Protein AF-A0A954YU23-F1 (afdb_monomer_lite)

pLDDT: mean 70.05, std 12.42, range [42.47, 91.81]

Foldseek 3Di:
DDDDDDPVVVVVVVVVVVVVVVVVVVVVVVVVPPDPPVDPPPDPPVPPDDPVVVVVVCVVPDDDPPPDDDDDDDDDDDQLKAKDWDCQLPQQCPVPDPPPVPDPDDVSNVVSVVVSVVSNVVSVVCQVVCVVVDVHTFIWIFSPDFDQDPVGTGGPTHGDPPPNDPDDRPPPPVPPPPPVPPPVPDPPPPPPPPPPDDDPDDDDDD

Sequence (206 aa):
MRSNHHPVFKTQCFNVGAAMTVLFSVVACGCSEYINPWTDETVSHEYVTTASVEGARLASAPVDPAVRSFQPKLISPQDGTVGHFPLGWEDPFEDRGSDDGQFAWTAEDYFAMPYGHGRFILNTIAIPASVIVQPPVPLMGSDGITSRQCLGLDHDAEWLPAGRSSTPPDIIEIGSIPSSSIDTGNVESGTIDRGHGDPENVEPVE

Radius of gyration: 31.01 Å; chains: 1; bounding box: 58×55×112 Å

Secondary structure (DSSP, 8-state):
------THHHHHHHHHHHHHHHHHHHHHHHTTS---TTS--SS-TTT---HHHHHHHHHTS--------PPP---------EEE---SSS-TTTT-----SS-SS-HHHHHHHHHHHHHHHHHHHHHHHHHHHS-SS--EEE-S--EEETTEEE---EEPPTTS--S-TT--------TT-----------------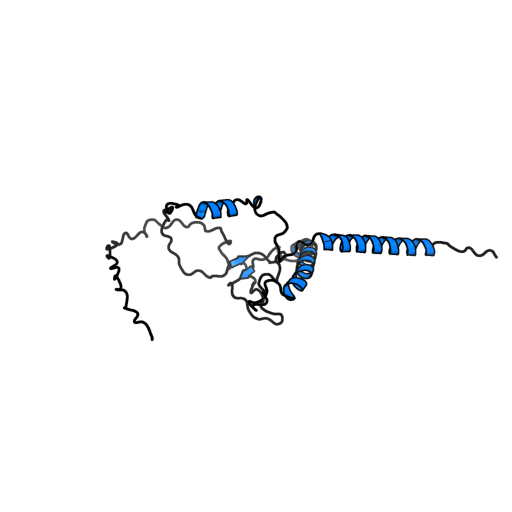-----PPP-

Structure (mmCIF, N/CA/C/O backbone):
data_AF-A0A954YU23-F1
#
_entry.id   AF-A0A954YU23-F1
#
loop_
_atom_site.group_PDB
_atom_site.id
_atom_site.type_symbol
_atom_site.label_atom_id
_atom_site.label_alt_id
_atom_site.label_comp_id
_atom_site.label_asym_id
_atom_site.label_entity_id
_atom_site.label_seq_id
_atom_site.pdbx_PDB_ins_code
_atom_site.Cartn_x
_atom_site.Cartn_y
_atom_site.Cartn_z
_atom_site.occupancy
_atom_site.B_iso_or_equiv
_atom_site.auth_seq_id
_atom_site.auth_comp_id
_atom_site.auth_asym_id
_atom_site.auth_atom_id
_atom_site.pdbx_PDB_model_num
ATOM 1 N N . MET A 1 1 ? 16.577 17.457 -67.530 1.00 44.25 1 MET A N 1
ATOM 2 C CA . MET A 1 1 ? 16.395 17.565 -66.066 1.00 44.25 1 MET A CA 1
ATOM 3 C C . MET A 1 1 ? 14.930 17.302 -65.742 1.00 44.25 1 MET A C 1
ATOM 5 O O . MET A 1 1 ? 14.097 18.130 -66.076 1.00 44.25 1 MET A O 1
ATOM 9 N N . ARG A 1 2 ? 14.593 16.127 -65.194 1.00 44.72 2 ARG A N 1
ATOM 10 C CA . ARG A 1 2 ? 13.255 15.827 -64.655 1.00 44.72 2 ARG A CA 1
ATOM 11 C C . ARG A 1 2 ? 13.393 15.723 -63.137 1.00 44.72 2 ARG A C 1
ATOM 13 O O . ARG A 1 2 ? 14.196 14.930 -62.660 1.00 44.72 2 ARG A O 1
ATOM 20 N N . SER A 1 3 ? 12.674 16.583 -62.421 1.00 58.03 3 SER A N 1
ATOM 21 C CA . SER A 1 3 ? 12.613 16.620 -60.958 1.00 58.03 3 SER A CA 1
ATOM 22 C C . SER A 1 3 ? 11.722 15.479 -60.462 1.00 58.03 3 SER A C 1
ATOM 24 O O . SER A 1 3 ? 10.529 15.455 -60.765 1.00 58.03 3 SER A O 1
ATOM 26 N N . ASN A 1 4 ? 12.303 14.527 -59.728 1.00 56.12 4 ASN A N 1
ATOM 27 C CA . ASN A 1 4 ? 11.571 13.483 -59.014 1.00 56.12 4 ASN A CA 1
ATOM 28 C C . ASN A 1 4 ? 11.052 14.062 -57.690 1.00 56.12 4 ASN A C 1
ATOM 30 O O . ASN A 1 4 ? 11.761 14.081 -56.685 1.00 56.12 4 ASN A O 1
ATOM 34 N N . HIS A 1 5 ? 9.810 14.547 -57.683 1.00 59.19 5 HIS A N 1
ATOM 35 C CA . HIS A 1 5 ? 9.120 14.922 -56.450 1.00 59.19 5 HIS A CA 1
ATOM 36 C C . HIS A 1 5 ? 8.653 13.660 -55.716 1.00 59.19 5 HIS A C 1
ATOM 38 O O . HIS A 1 5 ? 7.720 12.987 -56.148 1.00 59.19 5 HIS A O 1
ATOM 44 N N . HIS A 1 6 ? 9.315 13.335 -54.605 1.00 58.19 6 HIS A N 1
ATOM 45 C CA . HIS A 1 6 ? 8.977 12.197 -53.752 1.00 58.19 6 HIS A CA 1
ATOM 46 C C . HIS A 1 6 ? 7.720 12.489 -52.898 1.00 58.19 6 HIS A C 1
ATOM 48 O O . HIS A 1 6 ? 7.749 13.401 -52.072 1.00 58.19 6 HIS A O 1
ATOM 54 N N . PRO A 1 7 ? 6.627 11.707 -53.022 1.00 57.31 7 PRO A N 1
ATOM 55 C CA . PRO A 1 7 ? 5.363 11.927 -52.303 1.00 57.31 7 PRO A CA 1
ATOM 56 C C . PRO A 1 7 ? 5.354 11.425 -50.844 1.00 57.31 7 PRO A C 1
ATOM 58 O O . PRO A 1 7 ? 4.291 11.279 -50.247 1.00 57.31 7 PRO A O 1
ATOM 61 N N . VAL A 1 8 ? 6.517 11.164 -50.242 1.00 57.66 8 VAL A N 1
ATOM 62 C CA . VAL A 1 8 ? 6.630 10.468 -48.944 1.00 57.66 8 VAL A CA 1
ATOM 63 C C . VAL A 1 8 ? 6.129 11.319 -47.765 1.00 57.66 8 VAL A C 1
ATOM 65 O O . VAL A 1 8 ? 5.603 10.783 -46.794 1.00 57.66 8 VAL A O 1
ATOM 68 N N . PHE A 1 9 ? 6.199 12.650 -47.865 1.00 54.56 9 PHE A N 1
ATOM 69 C CA . PHE A 1 9 ? 5.826 13.544 -46.761 1.00 54.56 9 PHE A CA 1
ATOM 70 C C . PHE A 1 9 ? 4.319 13.612 -46.471 1.00 54.56 9 PHE A C 1
ATOM 72 O O . PHE A 1 9 ? 3.932 13.873 -45.336 1.00 54.56 9 PHE A O 1
ATOM 79 N N . LYS A 1 10 ? 3.445 13.356 -47.455 1.00 54.44 10 LYS A N 1
ATOM 80 C CA . LYS A 1 10 ? 1.990 13.485 -47.242 1.00 54.44 10 LYS A CA 1
ATOM 81 C C . LYS A 1 10 ? 1.397 12.323 -46.442 1.00 54.44 10 LYS A C 1
ATOM 83 O O . LYS A 1 10 ? 0.423 12.522 -45.723 1.00 54.44 10 LYS A O 1
ATOM 88 N N . THR A 1 11 ? 1.995 11.137 -46.521 1.00 56.00 11 THR A N 1
ATOM 89 C CA . THR A 1 11 ? 1.468 9.934 -45.860 1.00 56.00 11 THR A CA 1
ATOM 90 C C . THR A 1 11 ? 1.784 9.909 -44.362 1.00 56.00 11 THR A C 1
ATOM 92 O O . THR A 1 11 ? 0.982 9.417 -43.575 1.00 56.00 11 THR A O 1
ATOM 95 N N . GLN A 1 12 ? 2.914 10.485 -43.934 1.00 54.66 12 GLN A N 1
ATOM 96 C CA . GLN A 1 12 ? 3.298 10.493 -42.516 1.00 54.66 12 GLN A CA 1
ATOM 97 C C . GLN A 1 12 ? 2.430 11.432 -41.664 1.00 54.66 12 GLN A C 1
ATOM 99 O O . GLN A 1 12 ? 2.046 11.059 -40.559 1.00 54.66 12 GLN A O 1
ATOM 104 N N . CYS A 1 13 ? 2.042 12.604 -42.178 1.00 58.25 13 CYS A N 1
ATOM 10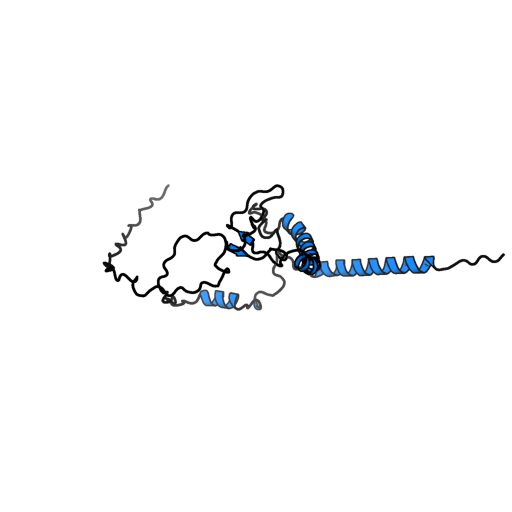5 C CA . CYS A 1 13 ? 1.193 13.539 -41.429 1.00 58.25 13 CYS A CA 1
ATOM 106 C C . CYS A 1 13 ? -0.235 13.012 -41.204 1.00 58.25 13 CYS A C 1
ATOM 108 O O . CYS A 1 13 ? -0.844 13.317 -40.182 1.00 58.25 13 CYS A O 1
ATOM 110 N N . PHE A 1 14 ? -0.762 12.198 -42.125 1.00 61.16 14 PHE A N 1
ATOM 111 C CA . PHE A 1 14 ? -2.116 11.645 -42.009 1.00 61.16 14 PHE A CA 1
ATOM 112 C C . PHE A 1 14 ? -2.216 10.582 -40.901 1.00 61.16 14 PHE A C 1
ATOM 114 O O . PHE A 1 14 ? -3.203 10.537 -40.169 1.00 61.16 14 PHE A O 1
ATOM 121 N N . ASN A 1 15 ? -1.162 9.778 -40.718 1.00 64.81 15 ASN A N 1
ATOM 122 C CA . ASN A 1 15 ? -1.139 8.718 -39.707 1.00 64.81 15 ASN A CA 1
ATOM 123 C C . ASN A 1 15 ? -1.021 9.263 -38.273 1.00 64.81 15 ASN A C 1
ATOM 125 O O . ASN A 1 15 ? -1.617 8.701 -37.357 1.00 64.81 15 ASN A O 1
ATOM 129 N N . VAL A 1 16 ? -0.303 10.376 -38.074 1.00 69.94 16 VAL A N 1
ATOM 130 C CA . VAL A 1 16 ? -0.175 11.014 -36.749 1.00 69.94 16 VAL A CA 1
ATOM 131 C C . VAL A 1 16 ? -1.502 11.634 -36.305 1.00 69.94 16 VAL A C 1
ATOM 133 O O . VAL A 1 16 ? -1.886 11.494 -35.145 1.00 69.94 16 VAL A O 1
ATOM 136 N N . GLY A 1 17 ? -2.239 12.260 -37.231 1.00 73.00 17 GLY A N 1
ATOM 137 C CA . GLY A 1 17 ? -3.564 12.813 -36.942 1.00 73.00 17 GLY A CA 1
ATOM 138 C C . GLY A 1 17 ? -4.559 11.736 -36.507 1.00 73.00 17 GLY A C 1
ATOM 139 O O . GLY A 1 17 ? -5.205 11.883 -35.474 1.00 73.00 17 GLY A O 1
ATOM 140 N N . ALA A 1 18 ? -4.617 10.617 -37.238 1.00 75.00 18 ALA A N 1
ATOM 141 C CA . ALA A 1 18 ? -5.519 9.511 -36.917 1.00 75.00 18 ALA A CA 1
ATOM 142 C C . ALA A 1 18 ? -5.218 8.872 -35.547 1.00 75.00 18 ALA A C 1
ATOM 144 O O . ALA A 1 18 ? -6.145 8.607 -34.784 1.00 75.00 18 ALA A O 1
ATOM 145 N N . ALA A 1 19 ? -3.940 8.675 -35.201 1.00 74.81 19 ALA A N 1
ATOM 146 C CA . ALA A 1 19 ? -3.549 8.117 -33.904 1.00 74.81 19 ALA A CA 1
ATOM 147 C C . ALA A 1 19 ? -3.933 9.033 -32.725 1.00 74.81 19 ALA A C 1
ATOM 149 O O . ALA A 1 19 ? -4.447 8.554 -31.716 1.00 74.81 19 ALA A O 1
ATOM 150 N N . MET A 1 20 ? -3.748 10.351 -32.871 1.00 77.69 20 MET A N 1
ATOM 151 C CA . MET A 1 20 ? -4.149 11.335 -31.856 1.00 77.69 20 MET A CA 1
ATOM 152 C C . MET A 1 20 ? -5.669 11.389 -31.672 1.00 77.69 20 MET A C 1
ATOM 154 O O . MET A 1 20 ? -6.139 11.471 -30.541 1.00 77.69 20 MET A O 1
ATOM 158 N N . THR A 1 21 ? -6.448 11.303 -32.757 1.00 81.56 21 THR A N 1
ATOM 159 C CA . THR A 1 21 ? -7.915 11.270 -32.662 1.00 81.56 21 THR A CA 1
ATOM 160 C C . THR A 1 21 ? -8.403 10.010 -31.956 1.00 81.56 21 THR A C 1
ATOM 162 O O . THR A 1 21 ? -9.239 10.119 -31.068 1.00 81.56 21 THR A O 1
ATOM 165 N N . VAL A 1 22 ? -7.852 8.834 -32.280 1.00 80.81 22 VAL A N 1
ATOM 166 C CA . VAL A 1 22 ? -8.220 7.579 -31.601 1.00 80.81 22 VAL A CA 1
ATOM 167 C C . VAL A 1 22 ? -7.876 7.637 -30.113 1.00 80.81 22 VAL A C 1
ATOM 169 O O . VAL A 1 22 ? -8.720 7.292 -29.290 1.00 80.81 22 VAL A O 1
ATOM 172 N N . LEU A 1 23 ? -6.685 8.125 -29.751 1.00 78.25 23 LEU A N 1
ATOM 173 C CA . LEU A 1 23 ? -6.293 8.274 -28.348 1.00 78.25 23 LEU A CA 1
ATOM 174 C C . LEU A 1 23 ? -7.234 9.230 -27.601 1.00 78.25 23 LEU A C 1
ATOM 176 O O . LEU A 1 23 ? -7.696 8.906 -26.511 1.00 78.25 23 LEU A O 1
ATOM 180 N N . PHE A 1 24 ? -7.575 10.371 -28.205 1.00 78.44 24 PHE A N 1
ATOM 181 C CA . PHE A 1 24 ? -8.502 11.331 -27.607 1.00 78.44 24 PHE A CA 1
ATOM 182 C C . PHE A 1 24 ? -9.915 10.755 -27.458 1.00 78.44 24 PHE A C 1
ATOM 184 O O . PHE A 1 24 ? -10.551 10.971 -26.434 1.00 78.44 24 PHE A O 1
ATOM 191 N N . SER A 1 25 ? -10.400 9.981 -28.435 1.00 76.50 25 SER A N 1
ATOM 192 C CA . SER A 1 25 ? -11.695 9.299 -28.344 1.00 76.50 25 SER A CA 1
ATOM 193 C C . SER A 1 25 ? -11.722 8.243 -27.238 1.00 76.50 25 SER A C 1
ATOM 195 O O . SER A 1 25 ? -12.703 8.179 -26.509 1.00 76.50 25 SER A O 1
ATOM 197 N N . VAL A 1 26 ? -10.651 7.460 -27.062 1.00 77.56 26 VAL A N 1
ATOM 198 C CA . VAL A 1 26 ? -10.554 6.474 -25.968 1.00 77.56 26 VAL A CA 1
ATOM 199 C C . VAL A 1 26 ? -10.553 7.170 -24.604 1.00 77.56 26 VAL A C 1
ATOM 201 O O . VAL A 1 26 ? -11.305 6.769 -23.719 1.00 77.56 26 VAL A O 1
ATOM 204 N N . VAL A 1 27 ? -9.778 8.249 -24.451 1.00 76.44 27 VAL A N 1
ATOM 205 C CA . VAL A 1 27 ? -9.748 9.040 -23.208 1.00 76.44 27 VAL A CA 1
ATOM 206 C C . VAL A 1 27 ? -11.107 9.698 -22.935 1.00 76.44 27 VAL A C 1
ATOM 208 O O . VAL A 1 27 ? -11.590 9.650 -21.810 1.00 76.44 27 VAL A O 1
ATOM 211 N N . ALA A 1 28 ? -11.764 10.255 -23.958 1.00 73.75 28 ALA A N 1
ATOM 212 C CA . ALA A 1 28 ? -13.062 10.912 -23.809 1.00 73.75 28 ALA A CA 1
ATOM 213 C C . ALA A 1 28 ? -14.212 9.932 -23.514 1.00 73.75 28 ALA A C 1
ATOM 215 O O . ALA A 1 28 ? -15.111 10.270 -22.746 1.00 73.75 28 ALA A O 1
ATOM 216 N N . CYS A 1 29 ? -14.192 8.720 -24.081 1.00 72.31 29 CYS A N 1
ATOM 217 C CA . CYS A 1 29 ? -15.184 7.687 -23.764 1.00 72.31 29 CYS A CA 1
ATOM 218 C C . CYS A 1 29 ? -15.066 7.201 -22.310 1.00 72.31 29 CYS A C 1
ATOM 220 O O . CYS A 1 29 ? -16.095 6.981 -21.670 1.00 72.31 29 CYS A O 1
ATOM 222 N N . GLY A 1 30 ? -13.845 7.123 -21.764 1.00 60.53 30 GLY A N 1
ATOM 223 C CA . GLY A 1 30 ? -13.609 6.749 -20.364 1.00 60.53 30 GLY A CA 1
ATOM 224 C C . GLY A 1 30 ? -14.194 7.732 -19.340 1.00 60.53 30 GLY A C 1
ATOM 225 O O . GLY A 1 30 ? -14.494 7.340 -18.218 1.00 60.53 30 GLY A O 1
ATOM 226 N N . CYS A 1 31 ? -14.439 8.991 -19.719 1.00 58.75 31 CYS A N 1
ATOM 227 C CA . CYS A 1 31 ? -15.053 9.977 -18.824 1.00 58.75 31 CYS A CA 1
ATOM 228 C C . CYS A 1 31 ? -16.572 9.800 -18.640 1.00 58.75 31 CYS A C 1
ATOM 230 O O . CYS A 1 31 ? -17.125 10.402 -17.726 1.00 58.75 31 CYS A O 1
ATOM 232 N N . SER A 1 32 ? -17.257 9.007 -19.479 1.00 61.50 32 SER A N 1
ATOM 233 C CA . SER A 1 32 ? -18.708 8.766 -19.329 1.00 61.50 32 SER A CA 1
ATOM 234 C C . SER A 1 32 ? -19.056 7.568 -18.438 1.00 61.50 32 SER A C 1
ATOM 236 O O . SER A 1 32 ? -20.208 7.429 -18.043 1.00 61.50 32 SER A O 1
ATOM 238 N N . GLU A 1 33 ? -18.066 6.737 -18.096 1.00 58.88 33 GLU A N 1
ATOM 239 C CA . GLU A 1 33 ? -18.214 5.607 -17.165 1.00 58.88 33 GLU A CA 1
ATOM 240 C C . GLU A 1 33 ? -17.794 5.951 -15.731 1.00 58.88 33 GLU A C 1
ATOM 242 O O . GLU A 1 33 ? -17.871 5.095 -14.850 1.00 58.88 33 GLU A O 1
ATOM 247 N N . TYR A 1 34 ? -17.366 7.191 -15.465 1.00 56.47 34 TYR A N 1
ATOM 248 C CA . TYR A 1 34 ? -17.067 7.599 -14.098 1.00 56.47 34 TYR A CA 1
ATOM 249 C C . TYR A 1 34 ? -18.370 7.708 -13.311 1.00 56.47 34 TYR A C 1
ATOM 251 O O . TYR A 1 34 ? -19.112 8.686 -13.403 1.00 56.47 34 TYR A O 1
ATOM 259 N N . ILE A 1 35 ? -18.635 6.653 -12.547 1.00 58.75 35 ILE A N 1
ATOM 260 C CA . ILE A 1 35 ? -19.642 6.610 -11.499 1.00 58.75 35 ILE A CA 1
ATOM 261 C C . ILE A 1 35 ? -19.410 7.835 -10.623 1.00 58.75 35 ILE A C 1
ATOM 263 O O . ILE A 1 35 ? -18.298 8.050 -10.138 1.00 58.75 35 ILE A O 1
ATOM 267 N N . ASN A 1 36 ? -20.439 8.662 -10.461 1.00 61.56 36 ASN A N 1
ATOM 268 C CA . ASN A 1 36 ? -20.370 9.798 -9.559 1.00 61.56 36 ASN A CA 1
ATOM 269 C C . ASN A 1 36 ? -20.051 9.265 -8.148 1.00 61.56 36 ASN A C 1
ATOM 271 O O . ASN A 1 36 ? -20.891 8.581 -7.568 1.00 61.56 36 ASN A O 1
ATOM 275 N N . PRO A 1 37 ? -18.869 9.554 -7.571 1.00 56.41 37 PRO A N 1
ATOM 276 C CA . PRO A 1 37 ? -18.460 8.960 -6.296 1.00 56.41 37 PRO A CA 1
ATOM 277 C C . PRO A 1 37 ? -19.329 9.442 -5.126 1.00 56.41 37 PRO A C 1
ATOM 279 O O . PRO A 1 37 ? -19.292 8.869 -4.042 1.00 56.41 37 PRO A O 1
ATOM 282 N N . TRP A 1 38 ? -20.128 10.489 -5.346 1.00 61.81 38 TRP A N 1
ATOM 283 C CA . TRP A 1 38 ? -21.030 11.074 -4.361 1.00 61.81 38 TRP A CA 1
ATOM 284 C C . TRP A 1 38 ? -22.446 10.495 -4.415 1.00 61.81 38 TRP A C 1
ATOM 286 O O . TRP A 1 38 ? -23.272 10.829 -3.567 1.00 61.81 38 TRP A O 1
ATOM 296 N N . THR A 1 39 ? -22.747 9.649 -5.402 1.00 58.00 39 THR A N 1
ATOM 297 C CA . THR A 1 39 ? -24.061 9.022 -5.569 1.00 58.00 39 THR A CA 1
ATOM 298 C C . THR A 1 39 ? -23.882 7.574 -6.015 1.00 58.00 39 THR A C 1
ATOM 300 O O . THR A 1 39 ? -23.395 7.320 -7.115 1.00 58.00 39 THR A O 1
ATOM 303 N N . ASP A 1 40 ? -24.301 6.613 -5.188 1.00 53.81 40 ASP A N 1
ATOM 304 C CA . ASP A 1 40 ? -24.298 5.192 -5.556 1.00 53.81 40 ASP A CA 1
ATOM 305 C C . ASP A 1 40 ? -25.408 4.907 -6.582 1.00 53.81 40 ASP A C 1
ATOM 307 O O . ASP A 1 40 ? -26.509 4.466 -6.260 1.00 53.81 40 ASP A O 1
ATOM 311 N N . GLU A 1 41 ? -25.142 5.260 -7.838 1.00 64.19 41 GLU A N 1
ATOM 312 C CA . GLU A 1 41 ? -26.072 5.104 -8.962 1.00 64.19 41 GLU A CA 1
ATOM 313 C C . GLU A 1 41 ? -25.906 3.751 -9.671 1.00 64.19 41 GLU A C 1
ATOM 315 O O . GLU A 1 41 ? -26.595 3.466 -10.651 1.00 64.19 41 GLU A O 1
ATOM 320 N N . THR A 1 42 ? -24.990 2.902 -9.198 1.00 57.59 42 THR A N 1
ATOM 321 C CA . THR A 1 42 ? -24.579 1.689 -9.923 1.00 57.59 42 THR A CA 1
ATOM 322 C C . THR A 1 42 ? -25.536 0.521 -9.759 1.00 57.59 42 THR A C 1
ATOM 324 O O . THR A 1 42 ? -25.624 -0.337 -10.640 1.00 57.59 42 THR A O 1
ATOM 327 N N . VAL A 1 43 ? -26.269 0.476 -8.647 1.00 62.78 43 VAL A N 1
ATOM 328 C CA . VAL A 1 43 ? -27.176 -0.618 -8.313 1.00 62.78 43 VAL A CA 1
ATOM 329 C C . VAL A 1 43 ? -28.379 -0.030 -7.588 1.00 62.78 43 VAL A C 1
ATOM 331 O O . VAL A 1 43 ? -28.230 0.658 -6.583 1.00 62.78 43 VAL A O 1
ATOM 334 N N . SER A 1 44 ? -29.600 -0.294 -8.061 1.00 64.62 44 SER A N 1
ATOM 335 C CA . SER A 1 44 ? -30.776 0.138 -7.301 1.00 64.62 44 SER A CA 1
ATOM 336 C C . SER A 1 44 ? -30.770 -0.535 -5.929 1.00 64.62 44 SER A C 1
ATOM 338 O O . SER A 1 44 ? -30.504 -1.734 -5.843 1.00 64.62 44 SER A O 1
ATOM 340 N N . HIS A 1 45 ? -31.126 0.201 -4.875 1.00 62.41 45 HIS A N 1
ATOM 341 C CA . HIS A 1 45 ? -31.103 -0.267 -3.479 1.00 62.41 45 HIS A CA 1
ATOM 342 C C . HIS A 1 45 ? -31.765 -1.639 -3.236 1.00 62.41 45 HIS A C 1
ATOM 344 O O . HIS A 1 45 ? -31.419 -2.330 -2.279 1.00 62.41 45 HIS A O 1
ATOM 350 N N . GLU A 1 46 ? -32.700 -2.054 -4.095 1.00 66.19 46 GLU A N 1
ATOM 351 C CA . GLU A 1 46 ? -33.334 -3.377 -4.050 1.00 66.19 46 GLU A CA 1
ATOM 352 C C . GLU A 1 46 ? -32.409 -4.557 -4.423 1.00 66.19 46 GLU A C 1
ATOM 354 O O . GLU A 1 46 ? -32.652 -5.665 -3.950 1.00 66.19 46 GLU A O 1
ATOM 359 N N . TYR A 1 47 ? -31.330 -4.342 -5.190 1.00 59.44 47 TYR A N 1
ATOM 360 C CA . TYR A 1 47 ? -30.395 -5.393 -5.637 1.00 59.44 47 TYR A CA 1
ATOM 361 C C . TYR A 1 47 ? -29.032 -5.366 -4.939 1.00 59.44 47 TYR A C 1
ATOM 363 O O . TYR A 1 47 ? -28.202 -6.240 -5.196 1.00 59.44 47 TYR A O 1
ATOM 371 N N . VAL A 1 48 ? -28.779 -4.410 -4.038 1.00 59.72 48 VAL A N 1
ATOM 372 C CA . VAL A 1 48 ? -27.557 -4.409 -3.219 1.00 59.72 48 VAL A CA 1
ATOM 373 C C . VAL A 1 48 ? -27.710 -5.463 -2.119 1.00 59.72 48 VAL A C 1
ATOM 375 O O . VAL A 1 48 ? -28.002 -5.166 -0.965 1.00 59.72 48 VAL A O 1
ATOM 378 N N . THR A 1 49 ? -27.562 -6.733 -2.489 1.00 62.81 49 THR A N 1
ATOM 379 C CA . THR A 1 49 ? -27.548 -7.869 -1.562 1.00 62.81 49 THR A CA 1
ATOM 380 C C . THR A 1 49 ? -26.145 -8.455 -1.542 1.00 62.81 49 THR A C 1
ATOM 382 O O . THR A 1 49 ? -25.823 -9.384 -2.282 1.00 62.81 49 THR A O 1
ATOM 385 N N . THR A 1 50 ? -25.271 -7.898 -0.713 1.00 69.69 50 THR A N 1
ATOM 386 C CA . THR A 1 50 ? -24.018 -8.576 -0.366 1.00 69.69 50 THR A CA 1
ATOM 387 C C . THR A 1 50 ? -24.247 -9.438 0.870 1.00 69.69 50 THR A C 1
ATOM 389 O O . THR A 1 50 ? -25.172 -9.192 1.649 1.00 69.69 50 THR A O 1
ATOM 392 N N . ALA A 1 51 ? -23.386 -10.434 1.092 1.00 68.19 51 ALA A N 1
ATOM 393 C CA . ALA A 1 51 ? -23.396 -11.200 2.339 1.00 68.19 51 ALA A CA 1
ATOM 394 C C . ALA A 1 51 ? -23.290 -10.284 3.577 1.00 68.19 51 ALA A C 1
ATOM 396 O O . ALA A 1 51 ? -23.843 -10.604 4.623 1.00 68.19 51 ALA A O 1
ATOM 397 N N . SER A 1 52 ? -22.649 -9.119 3.442 1.00 66.69 52 SER A N 1
ATOM 398 C CA . SER A 1 52 ? -22.559 -8.092 4.483 1.00 66.69 52 SER A CA 1
ATOM 399 C C . SER A 1 52 ? -23.875 -7.338 4.694 1.00 66.69 52 SER A C 1
ATOM 401 O O . SER A 1 52 ? -24.227 -7.066 5.836 1.00 66.69 52 SER A O 1
ATOM 403 N N . VAL A 1 53 ? -24.631 -7.031 3.629 1.00 69.88 53 VAL A N 1
ATOM 404 C CA . VAL A 1 53 ? -25.962 -6.401 3.741 1.00 69.88 53 VAL A CA 1
ATOM 405 C C . VAL A 1 53 ? -26.970 -7.366 4.353 1.00 69.88 53 VAL A C 1
ATOM 407 O O . VAL A 1 53 ? -27.704 -6.982 5.261 1.00 69.88 53 VAL A O 1
ATOM 410 N N . GLU A 1 54 ? -26.979 -8.626 3.916 1.00 72.56 54 GLU A N 1
ATOM 411 C CA . GLU A 1 54 ? -27.801 -9.656 4.559 1.00 72.56 54 GLU A CA 1
ATOM 412 C C . GLU A 1 54 ? -27.340 -9.919 5.995 1.00 72.56 54 GLU A C 1
ATOM 414 O O . GLU A 1 54 ? -28.166 -10.021 6.894 1.00 72.56 54 GLU A O 1
ATOM 419 N N . GLY A 1 55 ? -26.031 -9.911 6.257 1.00 67.38 55 GLY A N 1
ATOM 420 C CA . GLY A 1 55 ? -25.472 -9.979 7.606 1.00 67.38 55 GLY A CA 1
ATOM 421 C C . GLY A 1 55 ? -25.923 -8.823 8.502 1.00 67.38 55 GLY A C 1
ATOM 422 O O . GLY A 1 55 ? -26.295 -9.060 9.644 1.00 67.38 55 GLY A O 1
ATOM 423 N N . ALA A 1 56 ? -25.966 -7.589 7.993 1.00 68.12 56 ALA A N 1
ATOM 424 C CA . ALA A 1 56 ? -26.454 -6.418 8.724 1.00 68.12 56 ALA A CA 1
ATOM 425 C C . ALA A 1 56 ? -27.979 -6.450 8.938 1.00 68.12 56 ALA A C 1
ATOM 427 O O . ALA A 1 56 ? -28.465 -6.116 10.019 1.00 68.12 56 ALA A O 1
ATOM 428 N N . ARG A 1 57 ? -28.745 -6.914 7.941 1.00 72.56 57 ARG A N 1
ATOM 429 C CA . ARG A 1 57 ? -30.190 -7.167 8.080 1.00 72.56 57 ARG A CA 1
ATOM 430 C C . ARG A 1 57 ? -30.461 -8.221 9.152 1.00 72.56 57 ARG A C 1
ATOM 432 O O . ARG A 1 57 ? -31.334 -8.032 9.994 1.00 72.56 57 ARG A O 1
ATOM 439 N N . LEU A 1 58 ? -29.670 -9.292 9.165 1.00 68.19 58 LEU A N 1
ATOM 440 C CA . LEU A 1 58 ? -29.737 -10.363 10.157 1.00 68.19 58 LEU A CA 1
ATOM 441 C C . LEU A 1 58 ? -29.157 -9.960 11.519 1.00 68.19 58 LEU A C 1
ATOM 443 O O . LEU A 1 58 ? -29.581 -10.516 12.523 1.00 68.19 58 LEU A O 1
ATOM 447 N N . ALA A 1 59 ? -28.262 -8.972 11.594 1.00 64.38 59 ALA A N 1
ATOM 448 C CA . ALA A 1 59 ? -27.725 -8.449 12.856 1.00 64.38 59 ALA A CA 1
ATOM 449 C C . ALA A 1 59 ? -28.792 -7.742 13.709 1.00 64.38 59 ALA A C 1
ATOM 451 O O . ALA A 1 59 ? -28.600 -7.550 14.906 1.00 64.38 59 ALA A O 1
ATOM 452 N N . SER A 1 60 ? -29.926 -7.382 13.100 1.00 63.97 60 SER A N 1
ATOM 453 C CA . SER A 1 60 ? -31.108 -6.885 13.814 1.00 63.97 60 SER A CA 1
ATOM 454 C C . SER A 1 60 ? -31.900 -8.009 14.494 1.00 63.97 60 SER A C 1
ATOM 456 O O . SER A 1 60 ? -32.761 -7.736 15.331 1.00 63.97 60 SER A O 1
ATOM 458 N N . ALA A 1 61 ? -31.647 -9.273 14.136 1.00 70.94 61 ALA A N 1
ATOM 459 C CA . ALA A 1 61 ? -32.217 -10.407 14.841 1.00 70.94 61 ALA A CA 1
ATOM 460 C C . ALA A 1 61 ? -31.507 -10.568 16.197 1.00 70.94 61 ALA A C 1
ATOM 462 O O . ALA A 1 61 ? -30.290 -10.393 16.270 1.00 70.94 61 ALA A O 1
ATOM 463 N N . PRO A 1 62 ? -32.226 -10.927 17.273 1.00 69.00 62 PRO A N 1
ATOM 464 C CA . PRO A 1 62 ? -31.584 -11.298 18.524 1.00 69.00 62 PRO A CA 1
ATOM 465 C C . PRO A 1 62 ? -30.677 -12.508 18.266 1.00 69.00 62 PRO A C 1
ATOM 467 O O . PRO A 1 62 ? -31.159 -13.612 18.017 1.00 69.00 62 PRO A O 1
ATOM 470 N N . VAL A 1 63 ? -29.364 -12.288 18.275 1.00 69.88 63 VAL A N 1
ATOM 471 C CA . VAL A 1 63 ? -28.369 -13.357 18.223 1.00 69.88 63 VAL A CA 1
ATOM 472 C C . VAL A 1 63 ? -27.956 -13.644 19.656 1.00 69.88 63 VAL A C 1
ATOM 474 O O . VAL A 1 63 ? -27.457 -12.753 20.345 1.00 69.88 63 VAL A O 1
ATOM 477 N N . ASP A 1 64 ? -28.156 -14.882 20.106 1.00 79.75 64 ASP A N 1
ATOM 478 C CA . ASP A 1 64 ? -27.595 -15.323 21.378 1.00 79.75 64 ASP A CA 1
ATOM 479 C C . ASP A 1 64 ? -26.070 -15.134 21.319 1.00 79.75 64 ASP A C 1
ATOM 481 O O . ASP A 1 64 ? -25.432 -15.638 20.385 1.00 79.75 64 ASP A O 1
ATOM 485 N N . PRO A 1 65 ? -25.458 -14.392 22.259 1.00 72.00 65 PRO A N 1
ATOM 486 C CA . PRO A 1 65 ? -24.032 -14.123 22.216 1.00 72.00 65 PRO A CA 1
ATOM 487 C C . PRO A 1 65 ? -23.276 -15.449 22.235 1.00 72.00 65 PRO A C 1
ATOM 489 O O . PRO A 1 65 ? -23.301 -16.196 23.214 1.00 72.00 65 PRO A O 1
ATOM 492 N N . ALA A 1 66 ? -22.598 -15.750 21.129 1.00 73.31 66 ALA A N 1
ATOM 493 C CA . ALA A 1 66 ? -21.754 -16.925 21.035 1.00 73.31 66 ALA A CA 1
ATOM 494 C C . ALA A 1 66 ? -20.546 -16.735 21.962 1.00 73.31 66 ALA A C 1
ATOM 496 O O . ALA A 1 66 ? -19.555 -16.097 21.601 1.00 73.31 66 ALA A O 1
ATOM 497 N N . VAL A 1 67 ? -20.622 -17.291 23.171 1.00 73.94 67 VAL A N 1
ATOM 498 C CA . VAL A 1 67 ? -19.492 -17.320 24.102 1.00 73.94 67 VAL A CA 1
ATOM 499 C C . VAL A 1 67 ? -18.506 -18.369 23.603 1.00 73.94 67 VAL A C 1
ATOM 501 O O . VAL A 1 67 ? -18.656 -19.566 23.844 1.00 73.94 67 VAL A O 1
ATOM 504 N N . ARG A 1 68 ? -17.492 -17.927 22.859 1.00 69.81 68 ARG A N 1
ATOM 505 C CA . ARG A 1 68 ? -16.369 -18.793 22.493 1.00 69.81 68 ARG A CA 1
ATOM 506 C C . ARG A 1 68 ? -15.496 -19.006 23.728 1.00 69.81 68 ARG A C 1
ATOM 508 O O . ARG A 1 68 ? -15.105 -18.048 24.389 1.00 69.81 68 ARG A O 1
ATOM 515 N N . SER A 1 69 ? -15.170 -20.260 24.035 1.00 80.00 69 SER A N 1
ATOM 516 C CA . SER A 1 69 ? -14.168 -20.581 25.052 1.00 80.00 69 SER A CA 1
ATOM 517 C C . SER A 1 69 ? -12.782 -20.229 24.508 1.00 80.00 69 SER A C 1
ATOM 519 O O . SER A 1 69 ? -12.271 -20.918 23.623 1.00 80.00 69 SER A O 1
ATOM 521 N N . PHE A 1 70 ? -12.176 -19.161 25.017 1.00 76.50 70 PHE A N 1
ATOM 522 C CA . PHE A 1 70 ? -10.790 -18.819 24.712 1.00 76.50 70 PHE A CA 1
ATOM 523 C C . PHE A 1 70 ? -9.875 -19.408 25.785 1.00 76.50 70 PHE A C 1
ATOM 525 O O . PHE A 1 70 ? -10.153 -19.297 26.977 1.00 76.50 70 PHE A O 1
ATOM 532 N N . GLN A 1 71 ? -8.780 -20.040 25.363 1.00 81.25 71 GLN A N 1
ATOM 533 C CA . GLN A 1 71 ? -7.702 -20.390 26.284 1.00 81.25 71 GLN A CA 1
ATOM 534 C C . GLN A 1 71 ? -7.034 -19.088 26.747 1.00 81.25 71 GLN A C 1
ATOM 536 O O . GLN A 1 71 ? -6.657 -18.290 25.880 1.00 81.25 71 GLN A O 1
ATOM 541 N N . PRO A 1 72 ? -6.887 -18.846 28.063 1.00 76.25 72 PRO A N 1
ATOM 542 C CA . PRO A 1 72 ? -6.146 -17.697 28.560 1.00 76.25 72 PRO A CA 1
ATOM 543 C C . PRO A 1 72 ? -4.742 -17.695 27.952 1.00 76.25 72 PRO A C 1
ATOM 545 O O . PRO A 1 72 ? -3.990 -18.658 28.100 1.00 76.25 72 PRO A O 1
ATOM 548 N N . LYS A 1 73 ? -4.395 -16.626 27.235 1.00 77.50 73 LYS A N 1
ATOM 549 C CA . LYS A 1 73 ? -3.038 -16.402 26.735 1.00 77.50 73 LYS A CA 1
ATOM 550 C C . LYS A 1 73 ? -2.389 -15.337 27.602 1.00 77.50 73 LYS A C 1
ATOM 552 O O . LYS A 1 73 ? -2.952 -14.259 27.776 1.00 77.50 73 LYS A O 1
ATOM 557 N N . LEU A 1 74 ? -1.210 -15.642 28.135 1.00 76.62 74 LEU A N 1
ATOM 558 C CA . LEU A 1 74 ? -0.362 -14.628 28.745 1.00 76.62 74 LEU A CA 1
ATOM 559 C C . LEU A 1 74 ? 0.137 -13.714 27.623 1.00 76.62 74 LEU A C 1
ATOM 561 O O . LEU A 1 74 ? 0.877 -14.158 26.747 1.00 76.62 74 LEU A O 1
ATOM 565 N N . ILE A 1 75 ? -0.299 -12.460 27.641 1.00 70.88 75 ILE A N 1
ATOM 566 C CA . ILE A 1 75 ? 0.215 -11.417 26.758 1.00 70.88 75 ILE A CA 1
ATOM 567 C C . ILE A 1 75 ? 1.275 -10.630 27.525 1.00 70.88 75 ILE A C 1
ATOM 569 O O . ILE A 1 75 ? 1.034 -10.151 28.631 1.00 70.88 75 ILE A O 1
ATOM 573 N N . SER A 1 76 ? 2.470 -10.528 26.961 1.00 67.31 76 SER A N 1
ATOM 574 C CA . SER A 1 76 ? 3.485 -9.571 27.399 1.00 67.31 76 SER A CA 1
ATOM 575 C C . SER A 1 76 ? 3.538 -8.429 26.386 1.00 67.31 76 SER A C 1
ATOM 577 O O . SER A 1 76 ? 3.249 -8.682 25.214 1.00 67.31 76 SER A O 1
ATOM 579 N N . PRO A 1 77 ? 3.930 -7.204 26.781 1.00 63.88 77 PRO A N 1
ATOM 580 C CA . PRO A 1 77 ? 4.256 -6.159 25.820 1.00 63.88 77 PRO A CA 1
ATOM 581 C C . PRO A 1 77 ? 5.294 -6.710 24.843 1.00 63.88 77 PRO A C 1
ATOM 583 O O . PRO A 1 77 ? 6.387 -7.106 25.253 1.00 63.88 77 PRO A O 1
ATOM 586 N N . GLN A 1 78 ? 4.907 -6.830 23.580 1.00 69.62 78 GLN A N 1
ATOM 587 C CA . GLN A 1 78 ? 5.839 -7.093 22.498 1.00 69.62 78 GLN A CA 1
ATOM 588 C C . GLN A 1 78 ? 6.203 -5.755 21.872 1.00 69.62 78 GLN A C 1
ATOM 590 O O . GLN A 1 78 ? 5.462 -4.778 21.997 1.00 69.62 78 GLN A O 1
ATOM 595 N N . ASP A 1 79 ? 7.372 -5.720 21.248 1.00 75.75 79 ASP A N 1
ATOM 596 C CA . ASP A 1 79 ? 7.706 -4.646 20.328 1.00 75.75 79 ASP A CA 1
ATOM 597 C C . ASP A 1 79 ? 6.569 -4.546 19.297 1.00 75.75 79 ASP A C 1
ATOM 599 O O . ASP A 1 79 ? 6.209 -5.548 18.680 1.00 75.75 79 ASP A O 1
ATOM 603 N N . GLY A 1 80 ? 5.942 -3.372 19.200 1.00 78.31 80 GLY A N 1
ATOM 604 C CA . GLY A 1 80 ? 4.812 -3.126 18.301 1.00 78.31 80 GLY A CA 1
ATOM 605 C C . GLY A 1 80 ? 5.217 -3.091 16.829 1.00 78.31 80 GLY A C 1
ATOM 606 O O . GLY A 1 80 ? 4.348 -2.963 15.974 1.00 78.31 80 GLY A O 1
ATOM 607 N N . THR A 1 81 ? 6.517 -3.216 16.547 1.00 83.00 81 THR A N 1
ATOM 608 C CA . THR A 1 81 ? 7.067 -3.210 15.198 1.00 83.00 81 THR A CA 1
ATOM 609 C C . THR A 1 81 ? 6.508 -4.363 14.362 1.00 83.00 81 THR A C 1
ATOM 611 O O . THR A 1 81 ? 6.789 -5.538 14.615 1.00 83.00 81 THR A O 1
ATOM 614 N N . VAL A 1 82 ? 5.763 -4.032 13.311 1.00 82.75 82 VAL A N 1
ATOM 615 C CA . VAL A 1 82 ? 5.228 -4.989 12.343 1.00 82.75 82 VAL A CA 1
ATOM 616 C C . VAL A 1 82 ? 6.232 -5.175 11.215 1.00 82.75 82 VAL A C 1
ATOM 618 O O . VAL A 1 82 ? 6.608 -4.229 10.526 1.00 82.75 82 VAL A O 1
ATOM 621 N N . GLY A 1 83 ? 6.680 -6.416 11.019 1.00 84.38 83 GLY A N 1
ATOM 622 C CA . GLY A 1 83 ? 7.531 -6.777 9.891 1.00 84.38 83 GLY A CA 1
ATOM 623 C C . GLY A 1 83 ? 6.720 -6.906 8.602 1.00 84.38 83 GLY A C 1
ATOM 624 O O . GLY A 1 83 ? 5.758 -7.670 8.559 1.00 84.38 83 GLY A O 1
ATOM 625 N N . HIS A 1 84 ? 7.134 -6.229 7.537 1.00 83.50 84 HIS A N 1
ATOM 626 C CA . HIS A 1 84 ? 6.506 -6.303 6.220 1.00 83.50 84 HIS A CA 1
ATOM 627 C C . HIS A 1 84 ? 7.556 -6.334 5.102 1.00 83.50 84 HIS A C 1
ATOM 629 O O . HIS A 1 84 ? 8.737 -6.042 5.298 1.00 83.50 84 HIS A O 1
ATOM 635 N N . PHE A 1 85 ? 7.145 -6.741 3.904 1.00 85.44 85 PHE A N 1
ATOM 636 C CA . PHE A 1 85 ? 7.992 -6.631 2.717 1.00 85.44 85 PHE A CA 1
ATOM 637 C C . PHE A 1 85 ? 7.960 -5.200 2.166 1.00 85.44 85 PHE A C 1
ATOM 639 O O . PHE A 1 85 ? 7.052 -4.439 2.504 1.00 85.44 85 PHE A O 1
ATOM 646 N N . PRO A 1 86 ? 8.916 -4.801 1.308 1.00 84.12 86 PRO A N 1
ATOM 647 C CA . PRO A 1 86 ? 8.939 -3.459 0.759 1.00 84.12 86 PRO A CA 1
ATOM 648 C C . PRO A 1 86 ? 7.633 -3.138 0.045 1.00 84.12 86 PRO A C 1
ATOM 650 O O . PRO A 1 86 ? 7.139 -3.932 -0.760 1.00 84.12 86 PRO A O 1
ATOM 653 N N . LEU A 1 87 ? 7.135 -1.931 0.291 1.00 81.00 87 LEU A N 1
ATOM 654 C CA . LEU A 1 87 ? 5.863 -1.401 -0.202 1.00 81.00 87 LEU A CA 1
ATOM 655 C C . LEU A 1 87 ? 5.932 -1.004 -1.690 1.00 81.00 87 LEU A C 1
ATOM 657 O O . LEU A 1 87 ? 5.473 0.055 -2.119 1.00 81.00 87 LEU A O 1
ATOM 661 N N . GLY A 1 88 ? 6.581 -1.831 -2.513 1.00 81.69 88 GLY A N 1
ATOM 662 C CA . GLY A 1 88 ? 6.791 -1.572 -3.937 1.00 81.69 88 GLY A CA 1
ATOM 663 C C . GLY A 1 88 ? 5.486 -1.483 -4.730 1.00 81.69 88 GLY A C 1
ATOM 664 O O . GLY A 1 88 ? 5.442 -0.809 -5.755 1.00 81.69 88 GLY A O 1
ATOM 665 N N . TRP A 1 89 ? 4.419 -2.111 -4.251 1.00 83.81 89 TRP A N 1
ATOM 666 C CA . TRP A 1 89 ? 3.106 -2.083 -4.899 1.00 83.81 89 TRP A CA 1
ATOM 667 C C . TRP A 1 89 ? 2.032 -1.361 -4.089 1.00 83.81 89 TRP A C 1
ATOM 669 O O . TRP A 1 89 ? 0.911 -1.249 -4.574 1.00 83.81 89 TRP A O 1
ATOM 679 N N . GLU A 1 90 ? 2.377 -0.861 -2.905 1.00 80.56 90 GLU A N 1
ATOM 680 C CA . GLU A 1 90 ? 1.467 -0.064 -2.086 1.00 80.56 90 GLU A CA 1
ATOM 681 C C . GLU A 1 90 ? 1.518 1.407 -2.499 1.00 80.56 90 GLU A C 1
ATOM 683 O O . GLU A 1 90 ? 2.539 1.900 -3.012 1.00 80.56 90 GLU A O 1
ATOM 688 N N . ASP A 1 91 ? 0.400 2.092 -2.289 1.00 79.81 91 ASP A N 1
ATOM 689 C CA . ASP A 1 91 ? 0.274 3.516 -2.545 1.00 79.81 91 ASP A CA 1
ATOM 690 C C . ASP A 1 91 ? 0.897 4.299 -1.377 1.00 79.81 91 ASP A C 1
ATOM 692 O O . ASP A 1 91 ? 0.392 4.225 -0.263 1.00 79.81 91 ASP A O 1
ATOM 696 N N . PRO A 1 9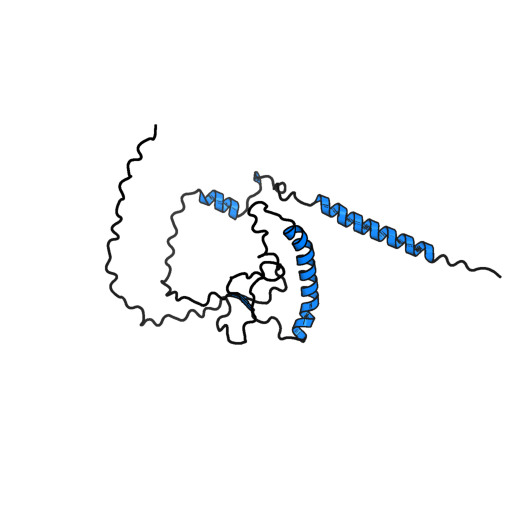2 ? 1.975 5.086 -1.577 1.00 77.19 92 PRO A N 1
ATOM 697 C CA . PRO A 1 92 ? 2.558 5.877 -0.488 1.00 77.19 92 PRO A CA 1
ATOM 698 C C . PRO A 1 92 ? 1.636 6.985 0.037 1.00 77.19 92 PRO A C 1
ATOM 700 O O . PRO A 1 92 ? 2.026 7.696 0.965 1.00 77.19 92 PRO A O 1
ATOM 703 N N . PHE A 1 93 ? 0.484 7.193 -0.602 1.00 79.69 93 PHE A N 1
ATOM 704 C CA . PHE A 1 93 ? -0.533 8.133 -0.161 1.00 79.69 93 PHE A CA 1
ATOM 705 C C . PHE A 1 93 ? -1.618 7.500 0.714 1.00 79.69 93 PHE A C 1
ATOM 707 O O . PHE A 1 93 ? -2.432 8.252 1.238 1.00 79.69 93 PHE A O 1
ATOM 714 N N . GLU A 1 94 ? -1.612 6.179 0.934 1.00 74.12 94 GLU A N 1
ATOM 715 C CA . GLU A 1 94 ? -2.600 5.513 1.800 1.00 74.12 94 GLU A CA 1
ATOM 716 C C . GLU A 1 94 ? -2.604 6.106 3.220 1.00 74.12 94 GLU A C 1
ATOM 718 O O . GLU A 1 94 ? -3.665 6.388 3.775 1.00 74.12 94 GLU A O 1
ATOM 723 N N . ASP A 1 95 ? -1.422 6.440 3.746 1.00 72.88 95 ASP A N 1
ATOM 724 C CA . ASP A 1 95 ? -1.265 7.087 5.056 1.00 72.88 95 ASP A CA 1
ATOM 725 C C . ASP A 1 95 ? -1.324 8.623 5.002 1.00 72.88 95 ASP A C 1
ATOM 727 O O . ASP A 1 95 ? -1.185 9.302 6.022 1.00 72.88 95 ASP A O 1
ATOM 731 N N . ARG A 1 96 ? -1.479 9.206 3.806 1.00 73.06 96 ARG A N 1
ATOM 732 C CA . ARG A 1 96 ? -1.457 10.659 3.581 1.00 73.06 96 ARG A CA 1
ATOM 733 C C . ARG A 1 96 ? -2.855 11.175 3.293 1.00 73.06 96 ARG A C 1
ATOM 735 O O . ARG A 1 96 ? -3.128 11.705 2.219 1.00 73.06 96 ARG A O 1
ATOM 742 N N . GLY A 1 97 ? -3.721 11.073 4.294 1.00 71.38 97 GLY A N 1
ATOM 743 C CA . GLY A 1 97 ? -4.955 11.846 4.312 1.00 71.38 97 GLY A CA 1
ATOM 744 C C . GLY A 1 97 ? -4.661 13.342 4.460 1.00 71.38 97 GLY A C 1
ATOM 745 O O . GLY A 1 97 ? -3.665 13.747 5.060 1.00 71.38 97 GLY A O 1
ATOM 746 N N . SER A 1 98 ? -5.552 14.195 3.950 1.00 76.31 98 SER A N 1
ATOM 747 C CA . SER A 1 98 ? -5.477 15.645 4.189 1.00 76.31 98 SER A CA 1
ATOM 748 C C . SER A 1 98 ? -5.661 16.023 5.670 1.00 76.31 98 SER A C 1
ATOM 750 O O . SER A 1 98 ? -5.462 17.190 6.015 1.00 76.31 98 SER A O 1
ATOM 752 N N . ASP A 1 99 ? -6.087 15.082 6.525 1.00 73.38 99 ASP A N 1
ATOM 753 C CA . ASP A 1 99 ? -6.428 15.260 7.947 1.00 73.38 99 ASP A CA 1
ATOM 754 C C . ASP A 1 99 ? -7.366 16.448 8.238 1.00 73.38 99 ASP A C 1
ATOM 756 O O . ASP A 1 99 ? -7.495 16.898 9.379 1.00 73.38 99 ASP A O 1
ATOM 760 N N . ASP A 1 100 ? -8.043 16.980 7.218 1.00 79.31 100 ASP A N 1
ATOM 761 C CA . ASP A 1 100 ? -8.886 18.165 7.355 1.00 79.31 100 ASP A CA 1
ATOM 762 C C . ASP A 1 100 ? -10.250 17.829 7.971 1.00 79.31 100 ASP A C 1
ATOM 764 O O . ASP A 1 100 ? -10.923 18.708 8.513 1.00 79.31 100 ASP A O 1
ATOM 768 N N . GLY A 1 101 ? -10.640 16.550 7.927 1.00 80.56 101 GLY A N 1
ATOM 769 C CA . GLY A 1 101 ? -11.916 16.040 8.419 1.00 80.56 101 GLY A CA 1
ATOM 770 C C . GLY A 1 101 ? -13.136 16.622 7.700 1.00 80.56 101 GLY A C 1
ATOM 771 O O . GLY A 1 101 ? -14.249 16.475 8.203 1.00 80.56 101 GLY A O 1
ATOM 772 N N . GLN A 1 102 ? -12.951 17.309 6.567 1.00 81.62 102 GLN A N 1
ATOM 773 C CA . GLN A 1 102 ? -14.024 18.009 5.854 1.00 81.62 102 GLN A CA 1
ATOM 774 C C . GLN A 1 102 ? -14.419 17.303 4.568 1.00 81.62 102 GLN A C 1
ATOM 776 O O . GLN A 1 102 ? -15.612 17.215 4.268 1.00 81.62 102 GLN A O 1
ATOM 781 N N . PHE A 1 103 ? -13.443 16.798 3.814 1.00 72.94 103 PHE A N 1
ATOM 782 C CA . PHE A 1 103 ? -13.694 16.200 2.511 1.00 72.94 103 PHE A CA 1
ATOM 783 C C . PHE A 1 103 ? -13.192 14.764 2.461 1.00 72.94 103 PHE A C 1
ATOM 785 O O . PHE A 1 103 ? -12.098 14.450 2.909 1.00 72.94 103 PHE A O 1
ATOM 792 N N . ALA A 1 104 ? -14.008 13.887 1.875 1.00 77.69 104 ALA A N 1
ATOM 793 C CA . ALA A 1 104 ? -13.608 12.507 1.617 1.00 77.69 104 ALA A CA 1
ATOM 794 C C . ALA A 1 104 ? -12.576 12.397 0.483 1.00 77.69 104 ALA A C 1
ATOM 796 O O . ALA A 1 104 ? -11.933 11.363 0.369 1.00 77.69 104 ALA A O 1
ATOM 797 N N . TRP A 1 105 ? -12.493 13.419 -0.379 1.00 80.00 105 TRP A N 1
ATOM 798 C CA . TRP A 1 105 ? -11.576 13.498 -1.513 1.00 80.00 105 TRP A CA 1
ATOM 799 C C . TRP A 1 105 ? -10.973 14.898 -1.561 1.00 80.00 105 TRP A C 1
ATOM 801 O O . TRP A 1 105 ? -11.702 15.887 -1.695 1.00 80.00 105 TRP A O 1
ATOM 811 N N . THR A 1 106 ? -9.656 14.983 -1.493 1.00 84.19 106 THR A N 1
ATOM 812 C CA . THR A 1 106 ? -8.887 16.219 -1.565 1.00 84.19 106 THR A CA 1
ATOM 813 C C . THR A 1 106 ? -8.047 16.263 -2.840 1.00 84.19 106 THR A C 1
ATOM 815 O O . THR A 1 106 ? -8.087 15.368 -3.688 1.00 84.19 106 THR A O 1
ATOM 818 N N . ALA A 1 107 ? -7.331 17.368 -3.061 1.00 83.69 107 ALA A N 1
ATOM 819 C CA . ALA A 1 107 ? -6.485 17.510 -4.246 1.00 83.69 107 ALA A CA 1
ATOM 820 C C . ALA A 1 107 ? -5.343 16.475 -4.258 1.00 83.69 107 ALA A C 1
ATOM 822 O O . ALA A 1 107 ? -4.884 16.071 -5.329 1.00 83.69 107 ALA A O 1
ATOM 823 N N . GLU A 1 108 ? -4.917 16.041 -3.074 1.00 84.31 108 GLU A N 1
ATOM 824 C CA . GLU A 1 108 ? -3.942 14.985 -2.840 1.00 84.31 108 GLU A CA 1
ATOM 825 C C . GLU A 1 108 ? -4.399 13.662 -3.462 1.00 84.31 108 GLU A C 1
ATOM 827 O O . GLU A 1 108 ? -3.612 13.060 -4.188 1.00 84.31 108 GLU A O 1
ATOM 832 N N . ASP A 1 109 ? -5.671 13.272 -3.316 1.00 83.81 109 ASP A N 1
ATOM 833 C CA . ASP A 1 109 ? -6.216 12.048 -3.927 1.00 83.81 109 ASP A CA 1
ATOM 834 C C . ASP A 1 109 ? -6.146 12.089 -5.461 1.00 83.81 109 ASP A C 1
ATOM 836 O O . ASP A 1 109 ? -5.773 11.117 -6.126 1.00 83.81 109 ASP A O 1
ATOM 840 N N . TYR A 1 110 ? -6.433 13.253 -6.055 1.00 84.31 110 TYR A N 1
ATOM 841 C CA . TYR A 1 110 ? -6.326 13.439 -7.506 1.00 84.31 110 TYR A CA 1
ATOM 842 C C . TYR A 1 110 ? -4.889 13.362 -8.016 1.00 84.31 110 TYR A C 1
ATOM 844 O O . TYR A 1 110 ? -4.666 12.955 -9.159 1.00 84.31 110 TYR A O 1
ATOM 852 N N . PHE A 1 111 ? -3.917 13.751 -7.194 1.00 86.62 111 PHE A N 1
ATOM 853 C CA . PHE A 1 111 ? -2.504 13.592 -7.511 1.00 86.62 111 PHE A CA 1
ATOM 854 C C . PHE A 1 111 ? -2.029 12.149 -7.287 1.00 86.62 111 PHE A C 1
ATOM 856 O O . PHE A 1 111 ? -1.267 11.619 -8.103 1.00 86.62 111 PHE A O 1
ATOM 863 N N . ALA A 1 112 ? -2.508 11.509 -6.220 1.00 85.94 112 ALA A N 1
ATOM 864 C CA . ALA A 1 112 ? -2.179 10.142 -5.848 1.00 85.94 112 ALA A CA 1
ATOM 865 C C . ALA A 1 112 ? -2.613 9.146 -6.928 1.00 85.94 112 ALA A C 1
ATOM 867 O O . ALA A 1 112 ? -1.810 8.306 -7.320 1.00 85.94 112 ALA A O 1
ATOM 868 N N . MET A 1 113 ? -3.806 9.296 -7.515 1.00 86.25 113 MET A N 1
ATOM 869 C CA . MET A 1 113 ? -4.318 8.379 -8.547 1.00 86.25 113 MET A CA 1
ATOM 870 C C . MET A 1 113 ? -3.340 8.116 -9.719 1.00 86.25 113 MET A C 1
ATOM 872 O O . MET A 1 113 ? -2.952 6.962 -9.937 1.00 86.25 113 MET A O 1
ATOM 876 N N . PRO A 1 114 ? -2.896 9.125 -10.499 1.00 89.56 114 PRO A N 1
ATOM 877 C CA . PRO A 1 114 ? -1.948 8.888 -11.586 1.00 89.56 114 PRO A CA 1
ATOM 878 C C . PRO A 1 114 ? -0.546 8.533 -11.076 1.00 89.56 114 PRO A C 1
ATOM 880 O O . PRO A 1 114 ? 0.161 7.758 -11.726 1.00 89.56 114 PRO A O 1
ATOM 883 N N . TYR A 1 115 ? -0.132 9.080 -9.928 1.00 87.56 115 TYR A N 1
ATOM 884 C CA . TYR A 1 115 ? 1.180 8.805 -9.354 1.00 87.56 115 TYR A CA 1
ATOM 885 C C . TYR A 1 115 ? 1.311 7.342 -8.914 1.00 87.56 115 TYR A C 1
ATOM 887 O O . TYR A 1 115 ? 2.259 6.669 -9.322 1.00 87.56 115 TYR A O 1
ATOM 895 N N . GLY A 1 116 ? 0.361 6.843 -8.120 1.00 86.25 116 GLY A N 1
ATOM 896 C CA . GLY A 1 116 ? 0.333 5.484 -7.589 1.00 86.25 116 GLY A CA 1
ATOM 897 C C . GLY A 1 116 ? 0.330 4.466 -8.721 1.00 86.25 116 GLY A C 1
ATOM 898 O O . GLY A 1 116 ? 1.148 3.545 -8.735 1.00 86.25 116 GLY A O 1
ATOM 899 N N . HIS A 1 117 ? -0.476 4.707 -9.759 1.00 87.56 117 HIS A N 1
ATOM 900 C CA . HIS A 1 117 ? -0.488 3.861 -10.950 1.00 87.56 117 HIS A CA 1
ATOM 901 C C . HIS A 1 117 ? 0.850 3.880 -11.712 1.00 87.56 117 HIS A C 1
ATOM 903 O O . HIS A 1 117 ? 1.379 2.830 -12.086 1.00 87.56 117 HIS A O 1
ATOM 909 N N . GLY A 1 118 ? 1.439 5.063 -11.915 1.00 90.62 118 GLY A N 1
ATOM 910 C CA . GLY A 1 118 ? 2.746 5.198 -12.560 1.00 90.62 118 GLY A CA 1
ATOM 911 C C . GLY A 1 118 ? 3.856 4.482 -11.785 1.00 90.62 118 GLY A C 1
ATOM 912 O O . GLY A 1 118 ? 4.642 3.734 -12.371 1.00 90.62 118 GLY A O 1
ATOM 913 N N . ARG A 1 119 ? 3.885 4.651 -10.459 1.00 88.25 119 ARG A N 1
ATOM 914 C CA . ARG A 1 119 ? 4.809 3.957 -9.555 1.00 88.25 119 ARG A CA 1
ATOM 915 C C . ARG A 1 119 ? 4.616 2.444 -9.614 1.00 88.25 119 ARG A C 1
ATOM 917 O O . ARG A 1 119 ? 5.606 1.733 -9.752 1.00 88.25 119 ARG A O 1
ATOM 924 N N . PHE A 1 120 ? 3.377 1.954 -9.569 1.00 88.12 120 PHE A N 1
ATOM 925 C CA . PHE A 1 120 ? 3.063 0.527 -9.675 1.00 88.12 120 PHE A CA 1
ATOM 926 C C . PHE A 1 120 ? 3.646 -0.084 -10.957 1.00 88.12 120 PHE A C 1
ATOM 928 O O . PHE A 1 120 ? 4.316 -1.120 -10.910 1.00 88.12 120 PHE A O 1
ATOM 935 N N . ILE A 1 121 ? 3.445 0.573 -12.106 1.00 90.69 121 ILE A N 1
ATOM 936 C CA . ILE A 1 121 ? 3.983 0.117 -13.397 1.00 90.69 121 ILE A CA 1
ATOM 937 C C . ILE A 1 121 ? 5.514 0.124 -13.376 1.00 90.69 121 ILE A C 1
ATOM 939 O O . ILE A 1 121 ? 6.141 -0.871 -13.746 1.00 90.69 121 ILE A O 1
ATOM 943 N N . LEU A 1 122 ? 6.123 1.227 -12.931 1.00 90.81 122 LEU A N 1
ATOM 944 C CA . LEU A 1 122 ? 7.579 1.358 -12.872 1.00 90.81 122 LEU A CA 1
ATOM 945 C C . LEU A 1 122 ? 8.206 0.296 -11.966 1.00 90.81 122 LEU A C 1
ATOM 947 O O . LEU A 1 122 ? 9.161 -0.359 -12.378 1.00 90.81 122 LEU A O 1
ATOM 951 N N . ASN A 1 123 ? 7.641 0.071 -10.780 1.00 88.25 123 ASN A N 1
ATOM 952 C CA . ASN A 1 123 ? 8.118 -0.942 -9.846 1.00 88.25 123 ASN A CA 1
ATOM 953 C C . ASN A 1 123 ? 7.946 -2.348 -10.426 1.00 88.25 123 ASN A C 1
ATOM 955 O O . ASN A 1 123 ? 8.883 -3.138 -10.391 1.00 88.25 123 ASN A O 1
ATOM 959 N N . THR A 1 124 ? 6.820 -2.636 -11.080 1.00 87.50 124 THR A N 1
ATOM 960 C CA . THR A 1 124 ? 6.601 -3.925 -11.756 1.00 87.50 124 THR A CA 1
ATOM 961 C C . THR A 1 124 ? 7.668 -4.209 -12.822 1.00 87.50 124 THR A C 1
ATOM 963 O O . THR A 1 124 ? 8.162 -5.331 -12.920 1.00 87.50 124 THR A O 1
ATOM 966 N N . ILE A 1 125 ? 8.074 -3.194 -13.593 1.00 91.81 125 ILE A N 1
ATOM 967 C CA . ILE A 1 125 ? 9.127 -3.325 -14.613 1.00 91.81 125 ILE A CA 1
ATOM 968 C C . ILE A 1 125 ? 10.525 -3.408 -13.977 1.00 91.81 125 ILE A C 1
ATOM 970 O O . ILE A 1 125 ? 11.387 -4.134 -14.474 1.00 91.81 125 ILE A O 1
ATOM 974 N N . ALA A 1 126 ? 10.769 -2.669 -12.893 1.00 88.06 126 ALA A N 1
ATOM 975 C CA . ALA A 1 126 ? 12.087 -2.543 -12.273 1.00 88.06 126 ALA A CA 1
ATOM 976 C C . ALA A 1 126 ? 12.445 -3.703 -11.329 1.00 88.06 126 ALA A C 1
ATOM 978 O O . ALA A 1 126 ? 13.627 -3.989 -11.133 1.00 88.06 126 ALA A O 1
ATOM 979 N N . ILE A 1 127 ? 11.461 -4.394 -10.754 1.00 85.12 127 ILE A N 1
ATOM 980 C CA . ILE A 1 127 ? 11.691 -5.438 -9.747 1.00 85.12 127 ILE A CA 1
ATOM 981 C C . ILE A 1 127 ? 12.535 -6.618 -10.240 1.00 85.12 127 ILE A C 1
ATOM 983 O O . ILE A 1 127 ? 13.439 -7.033 -9.516 1.00 85.12 127 ILE A O 1
ATOM 987 N N . PRO A 1 128 ? 12.365 -7.134 -11.471 1.00 81.31 128 PRO A N 1
ATOM 988 C CA . PRO A 1 128 ? 13.274 -8.151 -11.995 1.00 81.31 128 PRO A CA 1
ATOM 989 C C . PRO A 1 128 ? 14.743 -7.706 -11.995 1.00 81.31 128 PRO A C 1
ATOM 991 O O . PRO A 1 128 ? 15.630 -8.523 -11.769 1.00 81.31 128 PRO A O 1
ATOM 994 N N . ALA A 1 129 ? 15.010 -6.413 -12.210 1.00 82.19 129 ALA A N 1
ATOM 995 C CA . ALA A 1 129 ? 16.362 -5.869 -12.140 1.00 82.19 129 ALA A CA 1
ATOM 996 C C . ALA A 1 129 ? 16.841 -5.701 -10.687 1.00 82.19 129 ALA A C 1
ATOM 998 O O . ALA A 1 129 ? 18.007 -5.977 -10.401 1.00 82.19 129 ALA A O 1
ATOM 999 N N . SER A 1 130 ? 15.961 -5.301 -9.760 1.00 72.44 130 SER A N 1
ATOM 1000 C CA . SER A 1 130 ? 16.327 -5.140 -8.345 1.00 72.44 130 SER A CA 1
ATOM 1001 C C . SER A 1 130 ? 16.683 -6.473 -7.683 1.00 72.44 130 SER A C 1
ATOM 1003 O O . SER A 1 130 ? 17.674 -6.532 -6.960 1.00 72.44 130 SER A O 1
ATOM 1005 N N . VAL A 1 131 ? 15.967 -7.550 -8.026 1.00 75.31 131 VAL A N 1
ATOM 1006 C CA . VAL A 1 131 ? 16.218 -8.931 -7.566 1.00 75.31 131 VAL A CA 1
ATOM 1007 C C . VAL A 1 131 ? 17.612 -9.442 -7.959 1.00 75.31 131 VAL A C 1
ATOM 1009 O O . VAL A 1 131 ? 18.157 -10.321 -7.294 1.00 75.31 131 VAL A O 1
ATOM 1012 N N . ILE A 1 132 ? 18.203 -8.912 -9.035 1.00 78.00 132 ILE A N 1
ATOM 1013 C CA . ILE A 1 132 ? 19.544 -9.302 -9.501 1.00 78.00 132 ILE A CA 1
ATOM 1014 C C . ILE A 1 132 ? 20.643 -8.547 -8.738 1.00 78.00 132 ILE A C 1
ATOM 1016 O O . ILE A 1 132 ? 21.710 -9.104 -8.487 1.00 78.00 132 ILE A O 1
ATOM 1020 N N . VAL A 1 133 ? 20.410 -7.275 -8.404 1.00 78.75 133 VAL A N 1
ATOM 1021 C CA . VAL A 1 133 ? 21.438 -6.378 -7.843 1.00 78.75 133 VAL A CA 1
ATOM 1022 C C . VAL A 1 133 ? 21.472 -6.416 -6.315 1.00 78.75 133 VAL A C 1
ATOM 1024 O O . VAL A 1 133 ? 22.543 -6.310 -5.720 1.00 78.75 133 VAL A O 1
ATOM 1027 N N . GLN A 1 134 ? 20.318 -6.566 -5.672 1.00 71.88 134 GLN A N 1
ATOM 1028 C CA . GLN A 1 134 ? 20.172 -6.640 -4.221 1.00 71.88 134 GLN A CA 1
ATOM 1029 C C . GLN A 1 134 ? 19.430 -7.927 -3.854 1.00 71.88 134 GLN A C 1
ATOM 1031 O O . GLN A 1 134 ? 18.617 -8.399 -4.651 1.00 71.88 134 GLN A O 1
ATOM 1036 N N . PRO A 1 135 ? 19.693 -8.518 -2.669 1.00 64.50 135 PRO A N 1
ATOM 1037 C CA . PRO A 1 135 ? 18.900 -9.645 -2.201 1.00 64.50 135 PRO A CA 1
ATOM 1038 C C . PRO A 1 135 ? 17.414 -9.264 -2.283 1.00 64.50 135 PRO A C 1
ATOM 1040 O O . PRO A 1 135 ? 17.036 -8.191 -1.803 1.00 64.50 135 PRO A O 1
ATOM 1043 N N . PRO A 1 136 ? 16.588 -10.082 -2.952 1.00 65.25 136 PRO A N 1
ATOM 1044 C CA . PRO A 1 136 ? 15.228 -9.698 -3.266 1.00 65.25 136 PRO A CA 1
ATOM 1045 C C . PRO A 1 136 ? 14.428 -9.511 -1.984 1.00 65.25 136 PRO A C 1
ATOM 1047 O O . PRO A 1 136 ? 14.396 -10.403 -1.141 1.00 65.25 136 PRO A O 1
ATOM 1050 N N . VAL A 1 137 ? 13.732 -8.377 -1.898 1.00 75.44 137 VAL A N 1
ATOM 1051 C CA . VAL A 1 137 ? 12.644 -8.167 -0.934 1.00 75.44 137 VAL A CA 1
ATOM 1052 C C . VAL A 1 137 ? 13.133 -8.193 0.531 1.00 75.44 137 VAL A C 1
ATOM 1054 O O . VAL A 1 137 ? 12.764 -9.073 1.309 1.00 75.44 137 VAL A O 1
ATOM 1057 N N . PRO A 1 138 ? 13.987 -7.234 0.926 1.00 82.06 138 PRO A N 1
ATOM 1058 C CA . PRO A 1 138 ? 14.433 -7.089 2.309 1.00 82.06 138 PRO A CA 1
ATOM 1059 C C . PRO A 1 138 ? 13.252 -6.895 3.258 1.00 82.06 138 PRO A C 1
ATOM 1061 O O . PRO A 1 138 ? 12.309 -6.175 2.941 1.00 82.06 138 PRO A O 1
ATOM 1064 N N . LEU A 1 139 ? 13.319 -7.518 4.432 1.00 85.69 139 LEU A N 1
ATOM 1065 C CA . LEU A 1 139 ? 12.303 -7.322 5.456 1.00 85.69 139 LEU A CA 1
ATOM 1066 C C . LEU A 1 139 ? 12.426 -5.904 6.028 1.00 85.69 139 LEU A C 1
ATOM 1068 O O . LEU A 1 139 ? 13.511 -5.477 6.434 1.00 85.69 139 LEU A O 1
ATOM 1072 N N . MET A 1 140 ? 11.311 -5.193 6.046 1.00 87.69 140 MET A N 1
ATOM 1073 C CA . MET A 1 140 ? 11.166 -3.875 6.645 1.00 87.69 140 MET A CA 1
ATOM 1074 C C . MET A 1 140 ? 10.316 -3.986 7.911 1.00 87.69 140 MET A C 1
ATOM 1076 O O . MET A 1 140 ? 9.611 -4.977 8.097 1.00 87.69 140 MET A O 1
ATOM 1080 N N . GLY A 1 141 ? 10.437 -3.020 8.810 1.00 87.81 141 GLY A N 1
ATOM 1081 C CA . GLY A 1 141 ? 9.683 -2.948 10.055 1.00 87.81 141 GLY A CA 1
ATOM 1082 C C . GLY A 1 141 ? 9.083 -1.565 10.216 1.00 87.81 141 GLY A C 1
ATOM 1083 O O . GLY A 1 141 ? 9.737 -0.588 9.866 1.00 87.81 141 GLY A O 1
ATOM 1084 N N . SER A 1 142 ? 7.868 -1.500 10.740 1.00 87.31 142 SER A N 1
ATOM 1085 C CA . SER A 1 142 ? 7.185 -0.249 11.064 1.00 87.31 142 SER A CA 1
ATOM 1086 C C . SER A 1 142 ? 6.634 -0.314 12.478 1.00 87.31 142 SER A C 1
ATOM 1088 O O . SER A 1 142 ? 6.004 -1.306 12.840 1.00 87.31 142 SER A O 1
ATOM 1090 N N . ASP A 1 143 ? 6.881 0.720 13.274 1.00 86.38 143 ASP A N 1
ATOM 1091 C CA . ASP A 1 143 ? 6.360 0.896 14.628 1.00 86.38 143 ASP A CA 1
ATOM 1092 C C . ASP A 1 143 ? 4.941 1.500 14.652 1.00 86.38 143 ASP A C 1
ATOM 1094 O O . ASP A 1 143 ? 4.335 1.638 15.720 1.00 86.38 143 ASP A O 1
ATOM 1098 N N . GLY A 1 144 ? 4.391 1.813 13.472 1.00 83.81 144 GLY A N 1
ATOM 1099 C CA . GLY A 1 144 ? 3.062 2.391 13.284 1.00 83.81 144 GLY A CA 1
ATOM 1100 C C . GLY A 1 144 ? 2.984 3.892 13.582 1.00 83.81 144 GLY A C 1
ATOM 1101 O O . GLY A 1 144 ? 1.884 4.447 13.628 1.00 83.81 144 GLY A O 1
ATOM 1102 N N . ILE A 1 145 ? 4.114 4.566 13.804 1.00 83.88 145 ILE A N 1
ATOM 1103 C CA . ILE A 1 145 ? 4.181 5.997 14.089 1.00 83.88 145 ILE A CA 1
ATOM 1104 C C . ILE A 1 145 ? 4.660 6.731 12.836 1.00 83.88 145 ILE A C 1
ATOM 1106 O O . ILE A 1 145 ? 5.850 6.866 12.564 1.00 83.88 145 ILE A O 1
ATOM 1110 N N . THR A 1 146 ? 3.722 7.317 12.093 1.00 82.06 146 THR A N 1
ATOM 1111 C CA . THR A 1 146 ? 4.067 8.200 10.970 1.00 82.06 146 THR A CA 1
ATOM 1112 C C . THR A 1 146 ? 4.848 9.421 11.460 1.00 82.06 146 THR A C 1
ATOM 1114 O O . THR A 1 146 ? 4.436 10.095 12.412 1.00 82.06 146 THR A O 1
ATOM 1117 N N . SER A 1 147 ? 5.947 9.765 10.785 1.00 80.25 147 SER A N 1
ATOM 1118 C CA . SER A 1 147 ? 6.763 10.937 11.126 1.00 80.25 147 SER A CA 1
ATOM 1119 C C . SER A 1 147 ? 6.660 12.019 10.051 1.00 80.25 147 SER A C 1
ATOM 1121 O O . SER A 1 147 ? 6.555 11.735 8.859 1.00 80.25 147 SER A O 1
ATOM 1123 N N . ARG A 1 148 ? 6.679 13.296 10.461 1.00 78.31 148 ARG A N 1
ATOM 1124 C CA . ARG A 1 148 ? 6.678 14.418 9.510 1.00 78.31 148 ARG A CA 1
ATOM 1125 C C . ARG A 1 148 ? 8.047 14.533 8.839 1.00 78.31 148 ARG A C 1
ATOM 1127 O O . ARG A 1 148 ? 9.012 14.954 9.475 1.00 78.31 148 ARG A O 1
ATOM 1134 N N . GLN A 1 149 ? 8.107 14.222 7.551 1.00 76.00 149 GLN A N 1
ATOM 1135 C CA . GLN A 1 149 ? 9.254 14.464 6.681 1.00 76.00 149 GLN A CA 1
ATOM 1136 C C . GLN A 1 149 ? 9.008 15.679 5.772 1.00 76.00 149 GLN A C 1
ATOM 1138 O O . GLN A 1 149 ? 8.006 16.388 5.887 1.00 76.00 149 GLN A O 1
ATOM 1143 N N . CYS A 1 150 ? 9.948 15.975 4.869 1.00 72.75 150 CYS A N 1
ATOM 1144 C CA . CYS A 1 150 ? 9.893 17.177 4.029 1.00 72.75 150 CYS A CA 1
ATOM 1145 C C . CYS A 1 150 ? 8.659 17.262 3.113 1.00 72.75 150 CYS A C 1
ATOM 1147 O O . CYS A 1 150 ? 8.328 18.363 2.680 1.00 72.75 150 CYS A O 1
ATOM 1149 N N . LEU A 1 151 ? 8.004 16.138 2.800 1.00 71.44 151 LEU A N 1
ATOM 1150 C CA . LEU A 1 151 ? 6.867 16.069 1.874 1.00 71.44 151 LEU A CA 1
ATOM 1151 C C . LEU A 1 151 ? 5.561 15.594 2.533 1.00 71.44 151 LEU A C 1
ATOM 1153 O O . LEU A 1 151 ? 4.628 15.234 1.817 1.00 71.44 151 LEU A O 1
ATOM 1157 N N . GLY A 1 152 ? 5.478 15.605 3.866 1.00 75.19 152 GLY A N 1
ATOM 1158 C CA . GLY A 1 152 ? 4.269 15.218 4.598 1.00 75.19 152 GLY A CA 1
ATOM 1159 C C . GLY A 1 152 ? 4.538 14.219 5.715 1.00 75.19 152 GLY A C 1
ATOM 1160 O O . GLY A 1 152 ? 5.627 14.200 6.288 1.00 75.19 152 GLY A O 1
ATOM 1161 N N . LEU A 1 153 ? 3.515 13.439 6.057 1.00 78.38 153 LEU A N 1
ATOM 1162 C CA . LEU A 1 153 ? 3.653 12.265 6.909 1.00 78.38 153 LEU A CA 1
ATOM 1163 C C . LEU A 1 153 ? 4.188 11.121 6.048 1.00 78.38 153 LEU A C 1
ATOM 1165 O O . LEU A 1 153 ? 3.576 10.747 5.048 1.00 78.38 153 LEU A O 1
ATOM 1169 N N . ASP A 1 154 ? 5.359 10.614 6.410 1.00 79.00 154 ASP A N 1
ATOM 1170 C CA . ASP A 1 154 ? 5.973 9.490 5.721 1.00 79.00 154 ASP A CA 1
ATOM 1171 C C . ASP A 1 154 ? 5.859 8.251 6.602 1.00 79.00 154 ASP A C 1
ATOM 1173 O O . ASP A 1 154 ? 6.065 8.313 7.821 1.00 79.00 154 ASP A O 1
ATOM 1177 N N . HIS A 1 155 ? 5.552 7.134 5.947 1.00 78.25 155 HIS A N 1
ATOM 1178 C CA . HIS A 1 155 ? 5.617 5.810 6.540 1.00 78.25 155 HIS A CA 1
ATOM 1179 C C . HIS A 1 155 ? 7.035 5.581 7.083 1.00 78.25 155 HIS A C 1
ATOM 1181 O O . HIS A 1 155 ? 8.036 5.833 6.406 1.00 78.25 155 HIS A O 1
ATOM 1187 N N . ASP A 1 156 ? 7.121 5.109 8.316 1.00 81.75 156 ASP A N 1
ATOM 1188 C CA . ASP A 1 156 ? 8.341 4.919 9.103 1.00 81.75 156 ASP A CA 1
ATOM 1189 C C . ASP A 1 156 ? 9.101 3.631 8.754 1.00 81.75 156 ASP A C 1
ATOM 1191 O O . ASP A 1 156 ? 9.955 3.202 9.514 1.00 81.75 156 ASP A O 1
ATOM 1195 N N . ALA A 1 157 ? 8.813 3.003 7.609 1.00 83.50 157 ALA A N 1
ATOM 1196 C CA . ALA A 1 157 ? 9.343 1.686 7.286 1.00 83.50 157 ALA A CA 1
ATOM 1197 C C . ALA A 1 157 ? 10.885 1.676 7.301 1.00 83.50 157 ALA A C 1
ATOM 1199 O O . ALA A 1 157 ? 11.552 2.231 6.419 1.00 83.50 157 ALA A O 1
ATOM 1200 N N . GLU A 1 158 ? 11.458 0.991 8.287 1.00 86.06 158 GLU A N 1
ATOM 1201 C CA . GLU A 1 158 ? 12.895 0.862 8.478 1.00 86.06 158 GLU A CA 1
ATOM 1202 C C . GLU A 1 158 ? 13.400 -0.487 7.975 1.00 86.06 158 GLU A C 1
ATOM 1204 O O . GLU A 1 158 ? 12.706 -1.502 8.003 1.00 86.06 158 GLU A O 1
ATOM 1209 N N . TRP A 1 159 ? 14.664 -0.539 7.562 1.00 84.69 159 TRP A N 1
ATOM 1210 C CA . TRP A 1 159 ? 15.306 -1.807 7.236 1.00 84.69 159 TRP A CA 1
ATOM 1211 C C . TRP A 1 159 ? 15.524 -2.630 8.502 1.00 84.69 159 TRP A C 1
ATOM 1213 O O . TRP A 1 159 ? 16.292 -2.231 9.380 1.00 84.69 159 TRP A O 1
ATOM 1223 N N . LEU A 1 160 ? 14.929 -3.823 8.568 1.00 81.44 160 LEU A N 1
ATOM 1224 C CA . LEU A 1 160 ? 15.218 -4.753 9.652 1.00 81.44 160 LEU A CA 1
ATOM 1225 C C . LEU A 1 160 ? 16.522 -5.499 9.336 1.00 81.44 160 LEU A C 1
ATOM 1227 O O . LEU A 1 160 ? 16.597 -6.218 8.334 1.00 81.44 160 LEU A O 1
ATOM 1231 N N . PRO A 1 161 ? 17.576 -5.365 10.167 1.00 76.88 161 PRO A N 1
ATOM 1232 C CA . PRO A 1 161 ? 18.788 -6.139 9.962 1.00 76.88 161 PRO A CA 1
ATOM 1233 C C . PRO A 1 161 ? 18.475 -7.634 10.071 1.00 76.88 161 PRO A C 1
ATOM 1235 O O . PRO A 1 161 ? 17.630 -8.059 10.865 1.00 76.88 161 PRO A O 1
ATOM 1238 N N . ALA A 1 162 ? 19.172 -8.442 9.270 1.00 65.94 162 ALA A N 1
ATOM 1239 C CA . ALA A 1 162 ? 18.993 -9.888 9.260 1.00 65.94 162 ALA A CA 1
ATOM 1240 C C . ALA A 1 162 ? 19.110 -10.456 10.688 1.00 65.94 162 ALA A C 1
ATOM 1242 O O . ALA A 1 162 ? 20.117 -10.250 11.365 1.00 65.94 162 ALA A O 1
ATOM 1243 N N . GLY A 1 163 ? 18.063 -11.148 11.147 1.00 62.88 163 GLY A N 1
ATOM 1244 C CA . GLY A 1 163 ? 17.994 -11.743 12.486 1.00 62.88 163 GLY A CA 1
ATOM 1245 C C . GLY A 1 163 ? 17.355 -10.877 13.580 1.00 62.88 163 GLY A C 1
ATOM 1246 O O . GLY A 1 163 ? 17.266 -11.351 14.710 1.00 62.88 163 GLY A O 1
ATOM 1247 N N . ARG A 1 164 ? 16.889 -9.650 13.286 1.00 59.25 164 ARG A N 1
ATOM 1248 C CA . ARG A 1 164 ? 16.178 -8.806 14.273 1.00 59.25 164 ARG A CA 1
ATOM 1249 C C . ARG A 1 164 ? 14.685 -9.103 14.408 1.00 59.25 164 ARG A C 1
ATOM 1251 O O . ARG A 1 164 ? 14.099 -8.742 15.417 1.00 59.25 164 ARG A O 1
ATOM 1258 N N . SER A 1 165 ? 14.101 -9.796 13.437 1.00 53.41 165 SER A N 1
ATOM 1259 C CA . SER A 1 165 ? 12.790 -10.421 13.583 1.00 53.41 165 SER A CA 1
ATOM 1260 C C . SER A 1 165 ? 12.987 -11.935 13.565 1.00 53.41 165 SER A C 1
ATOM 1262 O O . SER A 1 165 ? 13.294 -12.524 12.529 1.00 53.41 165 SER A O 1
ATOM 1264 N N . SER A 1 166 ? 12.894 -12.569 14.735 1.00 47.59 166 SER A N 1
ATOM 1265 C CA . SER A 1 166 ? 12.879 -14.034 14.856 1.00 47.59 166 SER A CA 1
ATOM 1266 C C . SER A 1 166 ? 11.498 -14.624 14.564 1.00 47.59 166 SER A C 1
ATOM 1268 O O . SER A 1 166 ? 11.332 -15.840 14.599 1.00 47.59 166 SER A O 1
ATOM 1270 N N . THR A 1 167 ? 10.505 -13.779 14.284 1.00 52.47 167 THR A N 1
ATOM 1271 C CA . THR A 1 167 ? 9.113 -14.176 14.090 1.00 52.47 167 THR A CA 1
ATOM 1272 C C . THR A 1 167 ? 8.626 -13.596 12.762 1.00 52.47 167 THR A C 1
ATOM 1274 O O . THR A 1 167 ? 8.375 -12.395 12.673 1.00 52.47 167 THR A O 1
ATOM 1277 N N . PRO A 1 168 ? 8.499 -14.415 11.698 1.00 50.19 168 PRO A N 1
ATOM 1278 C CA . PRO A 1 168 ? 7.692 -14.034 10.541 1.00 50.19 168 PRO A CA 1
ATOM 1279 C C . PRO A 1 168 ? 6.323 -13.550 11.042 1.00 50.19 168 PRO A C 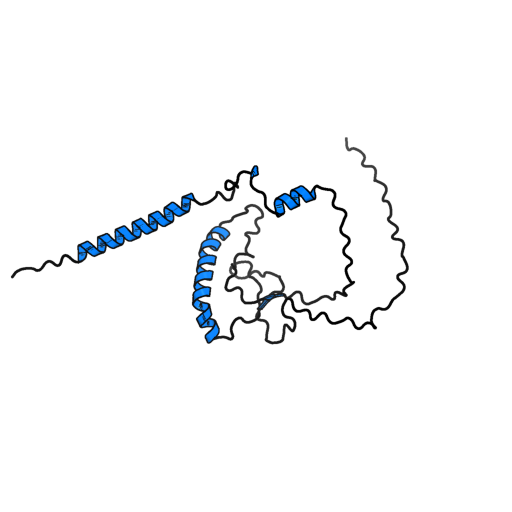1
ATOM 1281 O O . PRO A 1 168 ? 5.838 -14.152 12.005 1.00 50.19 168 PRO A O 1
ATOM 1284 N N . PRO A 1 169 ? 5.690 -12.539 10.417 1.00 52.72 169 PRO A N 1
ATOM 1285 C CA . PRO A 1 169 ? 4.515 -11.862 10.971 1.00 52.72 169 PRO A CA 1
ATOM 1286 C C . PRO A 1 169 ? 3.323 -12.751 11.370 1.00 52.72 169 PRO A C 1
ATOM 1288 O O . PRO A 1 169 ? 2.474 -12.263 12.093 1.00 52.72 169 PRO A O 1
ATOM 1291 N N . ASP A 1 170 ? 3.272 -14.046 11.035 1.00 45.41 170 ASP A N 1
ATOM 1292 C CA . ASP A 1 170 ? 2.189 -14.942 11.480 1.00 45.41 170 ASP A CA 1
ATOM 1293 C C . ASP A 1 170 ? 2.605 -16.374 11.867 1.00 45.41 170 ASP A C 1
ATOM 1295 O O . ASP A 1 170 ? 1.749 -17.239 12.061 1.00 45.41 170 ASP A O 1
ATOM 1299 N N . ILE A 1 171 ? 3.899 -16.677 12.033 1.00 42.47 171 ILE A N 1
ATOM 1300 C CA . ILE A 1 171 ? 4.313 -18.009 12.518 1.00 42.47 171 ILE A CA 1
ATOM 1301 C C . ILE A 1 171 ? 4.742 -17.886 13.972 1.00 42.47 171 ILE A C 1
ATOM 1303 O O . ILE A 1 171 ? 5.908 -18.037 14.329 1.00 42.47 171 ILE A O 1
ATOM 1307 N N . ILE A 1 172 ? 3.763 -17.625 14.835 1.00 44.84 172 ILE A N 1
ATOM 1308 C CA . ILE A 1 172 ? 3.894 -18.025 16.229 1.00 44.84 172 ILE A CA 1
ATOM 1309 C C . ILE A 1 172 ? 3.920 -19.555 16.184 1.00 44.84 172 ILE A C 1
ATOM 1311 O O . ILE A 1 172 ? 2.876 -20.200 16.076 1.00 44.84 172 ILE A O 1
ATOM 1315 N N . GLU A 1 173 ? 5.113 -20.152 16.250 1.00 48.00 173 GLU A N 1
ATOM 1316 C CA . GLU A 1 173 ? 5.244 -21.451 16.900 1.00 48.00 173 GLU A CA 1
ATOM 1317 C C . GLU A 1 173 ? 4.533 -21.268 18.236 1.00 48.00 173 GLU A C 1
ATOM 1319 O O . GLU A 1 173 ? 5.006 -20.528 19.100 1.00 48.00 173 GLU A O 1
ATOM 1324 N N . ILE A 1 174 ? 3.320 -21.816 18.347 1.00 51.72 174 ILE A N 1
ATOM 1325 C CA . ILE A 1 174 ? 2.556 -21.833 19.585 1.00 51.72 174 ILE A CA 1
ATOM 1326 C C . ILE A 1 174 ? 3.421 -22.647 20.530 1.00 51.72 174 ILE A C 1
ATOM 1328 O O . ILE A 1 174 ? 3.327 -23.872 20.573 1.00 51.72 174 ILE A O 1
ATOM 1332 N N . GLY A 1 175 ? 4.326 -21.952 21.219 1.00 46.25 175 GLY A N 1
ATOM 1333 C CA . GLY A 1 175 ? 5.142 -22.497 22.271 1.00 46.25 175 GLY A CA 1
ATOM 1334 C C . GLY A 1 175 ? 4.156 -23.118 23.229 1.00 46.25 175 GLY A C 1
ATOM 1335 O O . GLY A 1 175 ? 3.356 -22.422 23.856 1.00 46.25 175 GLY A O 1
ATOM 1336 N N . SER A 1 176 ? 4.137 -24.444 23.243 1.00 49.50 176 SER A N 1
ATOM 1337 C CA . SER A 1 176 ? 3.389 -25.218 24.209 1.00 49.50 176 SER A CA 1
ATOM 1338 C C . SER A 1 176 ? 3.766 -24.666 25.573 1.00 49.50 176 SER A C 1
ATOM 1340 O O . SER A 1 176 ? 4.919 -24.794 25.988 1.00 49.50 176 SER A O 1
ATOM 1342 N N . ILE A 1 177 ? 2.815 -23.993 26.224 1.00 51.09 177 ILE A N 1
ATOM 1343 C CA . ILE A 1 177 ? 2.987 -23.519 27.592 1.00 51.09 177 ILE A CA 1
ATOM 1344 C C . ILE A 1 177 ? 3.397 -24.761 28.390 1.00 51.09 177 ILE A C 1
ATOM 1346 O O . ILE A 1 177 ? 2.648 -25.746 28.368 1.00 51.09 177 ILE A O 1
ATOM 1350 N N . PRO A 1 178 ? 4.583 -24.789 29.027 1.00 53.69 178 PRO A N 1
ATOM 1351 C CA . PRO A 1 178 ? 4.950 -25.920 29.854 1.00 53.69 178 PRO A CA 1
ATOM 1352 C C . PRO A 1 178 ? 3.856 -26.072 30.908 1.00 53.69 178 PRO A C 1
ATOM 1354 O O . PRO A 1 178 ? 3.559 -25.143 31.657 1.00 53.69 178 PRO A O 1
ATOM 1357 N N . SER A 1 179 ? 3.232 -27.248 30.954 1.00 57.12 179 SER A N 1
ATOM 1358 C CA . SER A 1 179 ? 2.080 -27.558 31.812 1.00 57.12 179 SER A CA 1
ATOM 1359 C C . SER A 1 179 ? 2.342 -27.355 33.313 1.00 57.12 179 SER A C 1
ATOM 1361 O O . SER A 1 179 ? 1.428 -27.474 34.119 1.00 57.12 179 SER A O 1
ATOM 1363 N N . SER A 1 180 ? 3.579 -27.037 33.694 1.00 56.34 180 SER A N 1
ATOM 1364 C CA . SER A 1 180 ? 4.008 -26.720 35.051 1.00 56.34 180 SER A CA 1
ATOM 1365 C C . SER A 1 180 ? 3.806 -25.260 35.474 1.00 56.34 180 SER A C 1
ATOM 1367 O O . SER A 1 180 ? 4.041 -24.970 36.641 1.00 56.34 180 SER A O 1
ATOM 1369 N N . SER A 1 181 ? 3.420 -24.336 34.583 1.00 50.06 181 SER A N 1
ATOM 1370 C CA . SER A 1 181 ? 3.196 -22.919 34.942 1.00 50.06 181 SER A CA 1
ATOM 1371 C C . SER A 1 181 ? 1.724 -22.531 35.101 1.00 50.06 181 SER A C 1
ATOM 1373 O O . SER A 1 181 ? 1.426 -21.357 35.312 1.00 50.06 181 SER A O 1
ATOM 1375 N N . ILE A 1 182 ? 0.796 -23.490 35.006 1.00 56.56 182 ILE A N 1
ATOM 1376 C CA . ILE A 1 182 ? -0.577 -23.289 35.476 1.00 56.56 182 ILE A CA 1
ATOM 1377 C C . ILE A 1 182 ? -0.522 -23.422 36.997 1.00 56.56 182 ILE A C 1
ATOM 1379 O O . ILE A 1 182 ? -0.781 -24.485 37.559 1.00 56.56 182 ILE A O 1
ATOM 1383 N N . ASP A 1 183 ? -0.112 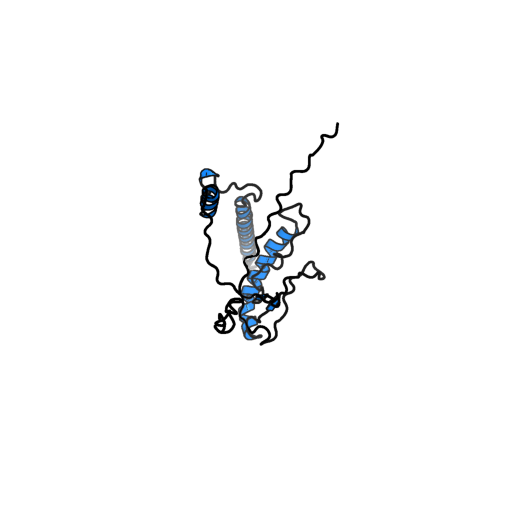-22.344 37.658 1.00 54.56 183 ASP A N 1
ATOM 1384 C CA . ASP A 1 183 ? -0.369 -22.184 39.077 1.00 54.56 183 ASP A CA 1
ATOM 1385 C C . ASP A 1 183 ? -1.888 -22.061 39.218 1.00 54.56 183 ASP A C 1
ATOM 1387 O O . ASP A 1 183 ? -2.488 -21.056 38.834 1.00 54.56 183 ASP A O 1
ATOM 1391 N N . THR A 1 184 ? -2.538 -23.119 39.702 1.00 56.25 184 THR A N 1
ATOM 1392 C CA . THR A 1 184 ? -3.966 -23.140 40.046 1.00 56.25 184 THR A CA 1
ATOM 1393 C C . THR A 1 184 ? -4.229 -22.310 41.303 1.00 56.25 184 THR A C 1
ATOM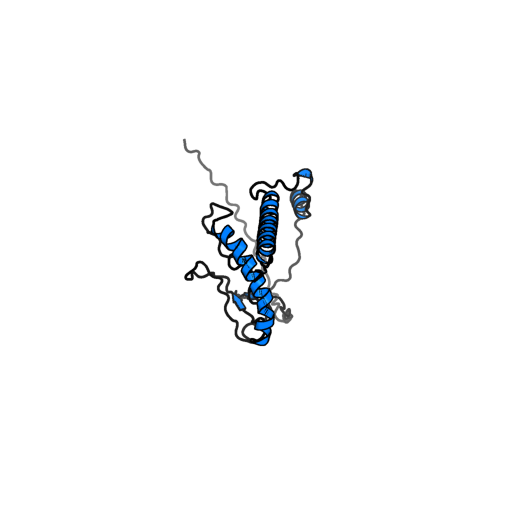 1395 O O . THR A 1 184 ? -5.004 -22.720 42.168 1.00 56.25 184 THR A O 1
ATOM 1398 N N . GLY A 1 185 ? -3.550 -21.166 41.423 1.00 49.34 185 GLY A N 1
ATOM 1399 C CA . GLY A 1 185 ? -3.731 -20.187 42.470 1.00 49.34 185 GLY A CA 1
ATOM 1400 C C . GLY A 1 185 ? -5.215 -19.906 42.591 1.00 49.34 185 GLY A C 1
ATOM 1401 O O . GLY A 1 185 ? -5.848 -19.422 41.655 1.00 49.34 185 GLY A O 1
ATOM 1402 N N . ASN A 1 186 ? -5.748 -20.332 43.731 1.00 52.34 186 ASN A N 1
ATOM 1403 C CA . ASN A 1 186 ? -7.126 -20.213 44.160 1.00 52.34 186 ASN A CA 1
ATOM 1404 C C . ASN A 1 186 ? -7.669 -18.845 43.723 1.00 52.34 186 ASN A C 1
ATOM 1406 O O . ASN A 1 186 ? -7.323 -17.820 44.311 1.00 52.34 186 ASN A O 1
ATOM 1410 N N . VAL A 1 187 ? -8.492 -18.820 42.673 1.00 53.62 187 VAL A N 1
ATOM 1411 C CA . VAL A 1 187 ? -9.278 -17.636 42.339 1.00 53.62 187 VAL A CA 1
ATOM 1412 C C . VAL A 1 187 ? -10.316 -17.541 43.446 1.00 53.62 187 VAL A C 1
ATOM 1414 O O . VAL A 1 187 ? -11.376 -18.163 43.378 1.00 53.62 187 VAL A O 1
ATOM 1417 N N . GLU A 1 188 ? -9.974 -16.829 44.521 1.00 53.28 188 GLU A N 1
ATOM 1418 C CA . GLU A 1 188 ? -10.973 -16.338 45.454 1.00 53.28 188 GLU A CA 1
ATOM 1419 C C . GLU A 1 188 ? -11.979 -15.559 44.617 1.00 53.28 188 GLU A C 1
ATOM 1421 O O . GLU A 1 188 ? -11.656 -14.558 43.976 1.00 53.28 188 GLU A O 1
ATOM 1426 N N . SER A 1 189 ? -13.191 -16.103 44.564 1.00 51.91 189 SER A N 1
ATOM 1427 C CA . SER A 1 189 ? -14.366 -15.498 43.963 1.00 51.91 189 SER A CA 1
ATOM 1428 C C . SER A 1 189 ? -14.671 -14.201 44.710 1.00 51.91 189 SER A C 1
ATOM 1430 O O . SER A 1 189 ? -15.542 -14.158 45.575 1.00 51.91 189 SER A O 1
ATOM 1432 N N . GLY A 1 190 ? -13.920 -13.148 44.397 1.00 49.00 190 GLY A N 1
ATOM 1433 C CA . GLY A 1 190 ? -14.210 -11.788 44.800 1.00 49.00 190 GLY A CA 1
ATOM 1434 C C . GLY A 1 190 ? -15.515 -11.388 44.140 1.00 49.00 190 GLY A C 1
ATOM 1435 O O . GLY A 1 190 ? -15.568 -11.133 42.938 1.00 49.00 190 GLY A O 1
ATOM 1436 N N . THR A 1 191 ? -16.585 -11.401 44.925 1.00 53.44 191 THR A N 1
ATOM 1437 C CA . THR A 1 191 ? -17.882 -10.842 44.568 1.00 53.44 191 THR A CA 1
ATOM 1438 C C . THR A 1 191 ? -17.648 -9.418 44.073 1.00 53.44 191 THR A C 1
ATOM 1440 O O . THR A 1 191 ? -17.280 -8.544 44.854 1.00 53.44 191 THR A O 1
ATOM 1443 N N . ILE A 1 192 ? -17.805 -9.190 42.768 1.00 56.59 192 ILE A N 1
ATOM 1444 C CA . ILE A 1 192 ? -17.830 -7.841 42.208 1.00 56.59 192 ILE A CA 1
ATOM 1445 C C . ILE A 1 192 ? -19.093 -7.191 42.768 1.00 56.59 192 ILE A C 1
ATOM 1447 O O . ILE A 1 192 ? -20.199 -7.457 42.296 1.00 56.59 192 ILE A O 1
ATOM 1451 N N . ASP A 1 193 ? -18.918 -6.390 43.813 1.00 57.41 193 ASP A N 1
ATOM 1452 C CA . ASP A 1 193 ? -19.932 -5.479 44.318 1.00 57.41 193 ASP A CA 1
ATOM 1453 C C . ASP A 1 193 ? -20.198 -4.442 43.224 1.00 57.41 193 ASP A C 1
ATOM 1455 O O . ASP A 1 193 ? -19.461 -3.471 43.034 1.00 57.41 193 ASP A O 1
ATOM 1459 N N . ARG A 1 194 ? -21.213 -4.717 42.401 1.00 53.84 194 ARG A N 1
ATOM 1460 C CA . ARG A 1 194 ? -21.767 -3.729 41.483 1.00 53.84 194 ARG A CA 1
ATOM 1461 C C . ARG A 1 194 ? -22.536 -2.734 42.335 1.00 53.84 194 ARG A C 1
ATOM 1463 O O . ARG A 1 194 ? -23.738 -2.897 42.531 1.00 53.84 194 ARG A O 1
ATOM 1470 N N . GLY A 1 195 ? -21.827 -1.709 42.798 1.00 53.47 195 GLY A N 1
ATOM 1471 C CA . GLY A 1 195 ? -22.426 -0.499 43.333 1.00 53.47 195 GLY A CA 1
ATOM 1472 C C . GLY A 1 195 ? -23.474 0.016 42.350 1.00 53.47 195 GLY A C 1
ATOM 1473 O O . GLY A 1 195 ? -23.154 0.531 41.279 1.00 53.47 195 GLY A O 1
ATOM 1474 N N . HIS A 1 196 ? -24.735 -0.204 42.702 1.00 57.00 196 HIS A N 1
ATOM 1475 C CA . HIS A 1 196 ? -25.901 0.373 42.063 1.00 57.00 196 HIS A CA 1
ATOM 1476 C C . HIS A 1 196 ? -25.882 1.863 42.409 1.00 57.00 196 HIS A C 1
ATOM 1478 O O . HIS A 1 196 ? -26.261 2.249 43.510 1.00 57.00 196 HIS A O 1
ATOM 1484 N N . GLY A 1 197 ? -25.318 2.678 41.517 1.00 56.84 197 GLY A N 1
ATOM 1485 C CA . GLY A 1 197 ? -25.385 4.128 41.637 1.00 56.84 197 GLY A CA 1
ATOM 1486 C C . GLY A 1 197 ? -26.834 4.569 41.482 1.00 56.84 197 GLY A C 1
ATOM 1487 O O . GLY A 1 197 ? -27.428 4.354 40.423 1.00 56.84 197 GLY A O 1
ATOM 1488 N N . ASP A 1 198 ? -27.393 5.142 42.544 1.00 59.97 198 ASP A N 1
ATOM 1489 C CA . ASP A 1 198 ? -28.698 5.792 42.515 1.00 59.97 198 ASP A CA 1
ATOM 1490 C C . ASP A 1 198 ? -28.698 6.919 41.463 1.00 59.97 198 ASP A C 1
ATOM 1492 O O . ASP A 1 198 ? -27.711 7.655 41.349 1.00 59.97 198 ASP A O 1
ATOM 1496 N N . PRO A 1 199 ? -29.778 7.079 40.679 1.00 64.88 199 PRO A N 1
ATOM 1497 C CA . PRO A 1 199 ? -29.892 8.175 39.731 1.00 64.88 199 PRO A CA 1
ATOM 1498 C C . PRO A 1 199 ? -29.982 9.504 40.490 1.00 64.88 199 PRO A C 1
ATOM 1500 O O . PRO A 1 199 ? -30.973 9.783 41.167 1.00 64.88 199 PRO A O 1
ATOM 1503 N N . GLU A 1 200 ? -28.941 10.331 40.368 1.00 61.94 200 GLU A N 1
ATOM 1504 C CA . GLU A 1 200 ? -28.979 11.714 40.830 1.00 61.94 200 GLU A CA 1
ATOM 1505 C C . GLU A 1 200 ? -30.101 12.480 40.120 1.00 61.94 200 GLU A C 1
ATOM 1507 O O . GLU A 1 200 ? -30.258 12.476 38.897 1.00 61.94 200 GLU A O 1
ATOM 1512 N N . ASN A 1 201 ? -30.896 13.120 40.964 1.00 60.19 201 ASN A N 1
ATOM 1513 C CA . ASN A 1 201 ? -32.057 13.929 40.666 1.00 60.19 201 ASN A CA 1
ATOM 1514 C C . ASN A 1 201 ? -31.632 15.181 39.875 1.00 60.19 201 ASN A C 1
ATOM 1516 O O . ASN A 1 201 ? -31.046 16.106 40.438 1.00 60.19 201 ASN A O 1
ATOM 1520 N N . VAL A 1 202 ? -31.908 15.211 38.569 1.00 66.56 202 VAL A N 1
ATOM 1521 C CA . VAL A 1 202 ? -31.714 16.405 37.733 1.00 66.56 202 VAL A CA 1
ATOM 1522 C C . VAL A 1 202 ? -32.910 17.334 37.944 1.00 66.56 202 VAL A C 1
ATOM 1524 O O . VAL A 1 202 ? -33.993 17.098 37.412 1.00 66.56 202 VAL A O 1
ATOM 1527 N N . GLU A 1 203 ? -32.715 18.381 38.745 1.00 68.75 203 GLU A N 1
ATOM 1528 C CA . GLU A 1 203 ? -33.669 19.488 38.880 1.00 68.75 203 GLU A CA 1
ATOM 1529 C C . GLU A 1 203 ? -33.768 20.267 37.549 1.00 68.75 203 GLU A C 1
ATOM 1531 O O . GLU A 1 203 ? -32.743 20.526 36.907 1.00 68.75 203 GLU A O 1
ATOM 1536 N N . PRO A 1 204 ? -34.977 20.659 37.111 1.00 68.25 204 PRO A N 1
ATOM 1537 C CA . PRO A 1 204 ? -35.154 21.482 35.924 1.00 68.25 204 PRO A CA 1
ATOM 1538 C C . PRO A 1 204 ? -34.718 22.927 36.199 1.00 68.25 204 PRO A C 1
ATOM 1540 O O . PRO A 1 204 ? -35.114 23.538 37.188 1.00 68.25 204 PRO A O 1
ATOM 1543 N N . VAL A 1 205 ? -33.914 23.481 35.293 1.00 72.12 205 VAL A N 1
ATOM 1544 C CA . VAL A 1 205 ? -33.593 24.913 35.258 1.00 72.12 205 VAL A CA 1
ATOM 1545 C C . VAL A 1 205 ? -34.768 25.643 34.599 1.00 72.12 205 VAL A C 1
ATOM 1547 O O . VAL A 1 205 ? -35.116 25.318 33.462 1.00 72.12 205 VAL A O 1
ATOM 1550 N N . GLU A 1 206 ? -35.384 26.577 35.329 1.00 71.31 206 GLU A N 1
ATOM 1551 C CA . GLU A 1 206 ? -36.384 27.537 34.818 1.00 71.31 206 GLU A CA 1
ATOM 1552 C C . GLU A 1 206 ? -35.769 28.607 33.903 1.00 71.31 206 GLU A C 1
ATOM 1554 O O . GLU A 1 206 ? -34.628 29.054 34.176 1.00 71.31 206 GLU A O 1
#